Protein AF-A0A7S0I3K4-F1 (afdb_monomer)

Structure (mmCIF, N/CA/C/O backbone):
data_AF-A0A7S0I3K4-F1
#
_entry.id   AF-A0A7S0I3K4-F1
#
loop_
_atom_site.group_PDB
_atom_site.id
_atom_site.type_symbol
_atom_site.label_atom_id
_atom_site.label_alt_id
_atom_site.label_comp_id
_atom_site.label_asym_id
_atom_site.label_entity_id
_atom_site.label_seq_id
_atom_site.pdbx_PDB_ins_code
_atom_site.Cartn_x
_atom_site.Cartn_y
_atom_site.Cartn_z
_atom_site.occupancy
_atom_site.B_iso_or_equiv
_atom_site.auth_seq_id
_atom_site.auth_comp_id
_atom_site.auth_asym_id
_atom_site.auth_atom_id
_atom_site.pdbx_PDB_model_num
ATOM 1 N N . GLN A 1 1 ? -33.073 -6.877 26.150 1.00 54.47 1 GLN A N 1
ATOM 2 C CA . GLN A 1 1 ? -32.135 -5.844 25.679 1.00 54.47 1 GLN A CA 1
ATOM 3 C C . GLN A 1 1 ? -30.994 -6.563 24.990 1.00 54.47 1 GLN A C 1
ATOM 5 O O . GLN A 1 1 ? -30.453 -7.505 25.565 1.00 54.47 1 GLN A O 1
ATOM 10 N N . GLY A 1 2 ? -30.746 -6.250 23.722 1.00 73.00 2 GLY A N 1
ATOM 11 C CA . GLY A 1 2 ? -29.701 -6.906 22.933 1.00 73.00 2 GLY A CA 1
ATOM 12 C C . GLY A 1 2 ? -28.302 -6.439 23.344 1.00 73.00 2 GLY A C 1
ATOM 13 O O . GLY A 1 2 ? -28.142 -5.325 23.834 1.00 73.00 2 GLY A O 1
ATOM 14 N N . LEU A 1 3 ? -27.277 -7.268 23.112 1.00 79.62 3 LEU A N 1
ATOM 15 C CA . LEU A 1 3 ? -25.868 -6.903 23.345 1.00 79.62 3 LEU A CA 1
ATOM 16 C C . LEU A 1 3 ? -25.460 -5.623 22.584 1.00 79.62 3 LEU A C 1
ATOM 18 O O . LEU A 1 3 ? -24.619 -4.870 23.064 1.00 79.62 3 LEU A O 1
ATOM 22 N N . ASP A 1 4 ? -26.085 -5.380 21.431 1.00 80.69 4 ASP A N 1
ATOM 23 C CA . ASP A 1 4 ? -25.898 -4.182 20.605 1.00 80.69 4 ASP A CA 1
ATOM 24 C C . ASP A 1 4 ? 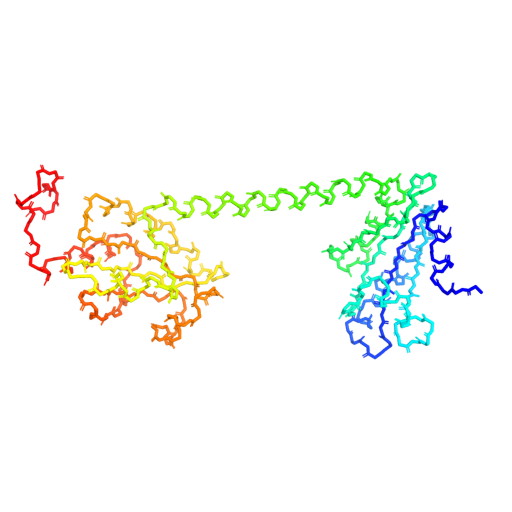-26.413 -2.911 21.287 1.00 80.69 4 ASP A C 1
ATOM 26 O O . ASP A 1 4 ? -25.670 -1.957 21.475 1.00 80.69 4 ASP A O 1
ATOM 30 N N . GLU A 1 5 ? -27.664 -2.938 21.759 1.00 80.56 5 GLU A N 1
ATOM 31 C CA . GLU A 1 5 ? -28.288 -1.814 22.466 1.00 80.56 5 GLU A CA 1
ATOM 32 C C . GLU A 1 5 ? -27.465 -1.444 23.702 1.00 80.56 5 GLU A C 1
ATOM 34 O O . GLU A 1 5 ? -27.215 -0.275 23.968 1.00 80.56 5 GLU A O 1
ATOM 39 N N . MET A 1 6 ? -26.970 -2.444 24.438 1.00 83.25 6 MET A N 1
ATOM 40 C CA . MET A 1 6 ? -26.103 -2.201 25.592 1.00 83.25 6 MET A CA 1
ATOM 41 C C . MET A 1 6 ? -24.793 -1.505 25.207 1.00 83.25 6 MET A C 1
ATOM 43 O O . MET A 1 6 ? -24.303 -0.663 25.961 1.00 83.25 6 MET A O 1
ATOM 47 N N . LEU A 1 7 ? -24.212 -1.870 24.062 1.00 87.12 7 LEU A N 1
ATOM 48 C CA . LEU A 1 7 ? -22.990 -1.264 23.551 1.00 87.12 7 LEU A CA 1
ATOM 49 C C . LEU A 1 7 ? -23.225 0.201 23.165 1.00 87.12 7 LEU A C 1
ATOM 51 O O . LEU A 1 7 ? -22.465 1.075 23.586 1.00 87.12 7 LEU A O 1
ATOM 55 N N . GLU A 1 8 ? -24.288 0.461 22.407 1.00 85.38 8 GLU A N 1
ATOM 56 C CA . GLU A 1 8 ? -24.646 1.793 21.925 1.00 85.38 8 GLU A CA 1
ATOM 57 C C . GLU A 1 8 ? -25.049 2.729 23.066 1.00 85.38 8 GLU A C 1
ATOM 59 O O . GLU A 1 8 ? -24.524 3.838 23.166 1.00 85.38 8 GLU A O 1
ATOM 64 N N . GLU A 1 9 ? -25.908 2.277 23.983 1.00 86.56 9 GLU A N 1
ATOM 65 C CA . GLU A 1 9 ? -26.309 3.064 25.153 1.00 86.56 9 GLU A CA 1
ATOM 66 C C . GLU A 1 9 ? -25.110 3.398 26.043 1.00 86.56 9 GLU A C 1
ATOM 68 O O . GLU A 1 9 ? -24.979 4.517 26.543 1.00 86.56 9 GLU A O 1
ATOM 73 N N . ARG A 1 10 ? -24.166 2.461 26.200 1.00 89.31 10 ARG A N 1
ATOM 74 C CA . ARG A 1 10 ? -22.930 2.742 26.934 1.00 89.31 10 ARG A CA 1
ATOM 75 C C . ARG A 1 10 ? -22.070 3.772 26.205 1.00 89.31 10 ARG A C 1
ATOM 77 O O . ARG A 1 10 ? -21.551 4.677 26.859 1.00 89.31 10 ARG A O 1
ATOM 84 N N . ALA A 1 11 ? -21.951 3.652 24.882 1.00 91.56 11 ALA A N 1
ATOM 85 C CA . ALA A 1 11 ? -21.170 4.554 24.040 1.00 91.56 11 ALA A CA 1
ATOM 86 C C . ALA A 1 11 ? -21.704 5.995 24.037 1.00 91.56 11 ALA A C 1
ATOM 88 O O . ALA A 1 11 ? -20.911 6.925 23.882 1.00 91.56 11 ALA A O 1
ATOM 89 N N . LYS A 1 12 ? -23.009 6.198 24.276 1.00 87.56 12 LYS A N 1
ATOM 90 C CA . LYS A 1 12 ? -23.611 7.530 24.477 1.00 87.56 12 LYS A CA 1
ATOM 91 C C . LYS A 1 12 ? -23.110 8.228 25.745 1.00 87.56 12 LYS A C 1
ATOM 93 O O . LYS A 1 12 ? -23.006 9.449 25.782 1.00 87.56 12 LYS A O 1
ATOM 98 N N . VAL A 1 13 ? -22.769 7.471 26.786 1.00 86.69 13 VAL A N 1
ATOM 99 C CA . VAL A 1 13 ? -22.335 8.033 28.077 1.00 86.69 13 VAL A CA 1
ATOM 100 C C . VAL A 1 13 ? -20.816 8.151 28.162 1.00 86.69 13 VAL A C 1
ATOM 102 O O . VAL A 1 13 ? -20.292 9.135 28.679 1.00 86.69 13 VAL A O 1
ATOM 105 N N . MET A 1 14 ? -20.090 7.146 27.674 1.00 90.38 14 MET A N 1
ATOM 106 C CA . MET A 1 14 ? -18.632 7.102 27.743 1.00 90.38 14 MET A CA 1
ATOM 107 C C . MET A 1 14 ? -18.049 6.291 26.581 1.00 90.38 14 MET A C 1
ATOM 109 O O . MET A 1 14 ? -18.701 5.358 26.117 1.00 90.38 14 MET A O 1
ATOM 113 N N . PRO A 1 15 ? -16.812 6.569 26.135 1.00 95.56 15 PRO A N 1
ATOM 114 C CA . PRO A 1 15 ? -16.166 5.763 25.107 1.00 95.56 15 PRO A CA 1
ATOM 115 C C . PRO A 1 15 ? -16.084 4.279 25.502 1.00 95.56 15 PRO A C 1
ATOM 117 O O . PRO A 1 15 ? -15.808 3.940 26.656 1.00 95.56 15 PRO A O 1
ATOM 120 N N . VAL A 1 16 ? -16.299 3.389 24.535 1.00 97.12 16 VAL A N 1
ATOM 121 C CA . VAL A 1 16 ? -16.260 1.933 24.692 1.00 97.12 16 VAL A CA 1
ATOM 122 C C . VAL A 1 16 ? -15.265 1.352 23.696 1.00 97.12 16 VAL A C 1
ATOM 124 O O . VAL A 1 16 ? -15.476 1.415 22.488 1.00 97.12 16 VAL A O 1
ATOM 127 N N . PHE A 1 17 ? -14.174 0.769 24.185 1.00 97.81 17 PHE A N 1
ATOM 128 C CA . PHE A 1 17 ? -13.177 0.101 23.358 1.00 97.81 17 PHE A CA 1
ATOM 129 C C . PHE A 1 17 ? -13.395 -1.413 23.387 1.00 97.81 17 PHE A C 1
ATOM 131 O O . PHE A 1 17 ? -13.360 -2.051 24.443 1.00 97.81 17 PHE A O 1
ATOM 138 N N . VAL A 1 18 ? -13.652 -1.984 22.212 1.00 97.94 18 VAL A N 1
ATOM 139 C CA . VAL A 1 18 ? -14.180 -3.341 22.055 1.00 97.94 18 VAL A CA 1
ATOM 140 C C . VAL A 1 18 ? -13.213 -4.201 21.264 1.00 97.94 18 VAL A C 1
ATOM 142 O O . VAL A 1 18 ? -12.791 -3.825 20.170 1.00 97.94 18 VAL A O 1
ATOM 145 N N . MET A 1 19 ? -12.938 -5.398 21.778 1.00 97.75 19 MET A N 1
ATOM 146 C CA . MET A 1 19 ? -12.318 -6.475 21.013 1.00 97.75 19 MET A CA 1
ATOM 147 C C . MET A 1 19 ? -13.380 -7.451 20.504 1.00 97.75 19 MET A C 1
ATOM 149 O O . MET A 1 19 ? -13.940 -8.233 21.273 1.00 97.75 19 MET A O 1
ATOM 153 N N . PHE A 1 20 ? -13.606 -7.458 19.195 1.00 97.94 20 PHE A N 1
ATOM 154 C CA . PHE A 1 20 ? -14.408 -8.466 18.510 1.00 97.94 20 PHE A CA 1
ATOM 155 C C . PHE A 1 20 ? -13.543 -9.686 18.199 1.00 97.94 20 PHE A C 1
ATOM 157 O O . PHE A 1 20 ? -12.529 -9.576 17.499 1.00 97.94 20 PHE A O 1
ATOM 164 N N . TYR A 1 21 ? -13.918 -10.845 18.735 1.00 97.44 21 TYR A N 1
ATOM 165 C CA . TYR A 1 21 ? -13.100 -12.054 18.674 1.00 97.44 21 TYR A CA 1
ATOM 166 C C . TYR A 1 21 ? -13.929 -13.317 18.435 1.00 97.44 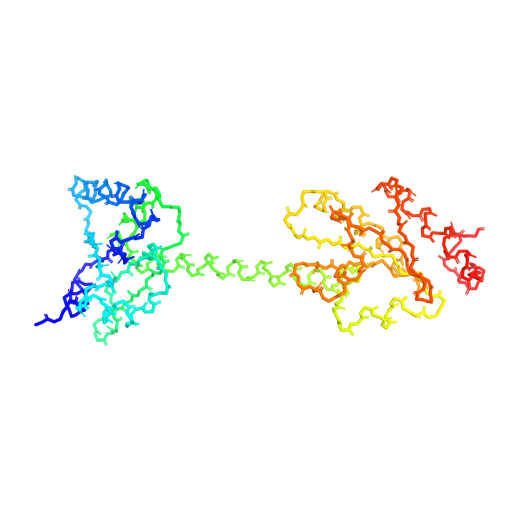21 TYR A C 1
ATOM 168 O O . TYR A 1 21 ? -15.153 -13.311 18.536 1.00 97.44 21 TYR A O 1
ATOM 176 N N . ALA A 1 22 ? -13.222 -14.411 18.152 1.00 96.12 22 ALA A N 1
ATOM 177 C CA . ALA A 1 22 ? -13.756 -15.767 18.177 1.00 96.12 22 ALA A CA 1
ATOM 178 C C . ALA A 1 22 ? -12.899 -16.635 19.124 1.00 96.12 22 ALA A C 1
ATOM 180 O O . ALA A 1 22 ? -11.670 -16.499 19.105 1.00 96.12 22 ALA A O 1
ATOM 181 N N . PRO A 1 23 ? -13.474 -17.552 19.925 1.00 95.25 23 PRO A N 1
ATOM 182 C CA . PRO A 1 23 ? -12.714 -18.365 20.883 1.00 95.25 23 PRO A CA 1
ATOM 183 C C . PRO A 1 23 ? -11.640 -19.251 20.233 1.00 95.25 23 PRO A C 1
ATOM 185 O O . PRO A 1 23 ? -10.571 -19.487 20.801 1.00 95.25 23 PRO A O 1
ATOM 188 N N . TRP A 1 24 ? -11.891 -19.715 19.008 1.00 90.62 24 TRP A N 1
ATOM 189 C CA . TRP A 1 24 ? -10.982 -20.571 18.242 1.00 90.62 24 TRP A CA 1
ATOM 190 C C . TRP A 1 24 ? -9.863 -19.800 17.516 1.00 90.62 24 TRP A C 1
ATOM 192 O O . TRP A 1 24 ? -8.924 -20.407 17.006 1.00 90.62 24 TRP A O 1
ATOM 202 N N . CYS A 1 25 ? -9.902 -18.467 17.490 1.00 92.88 25 CYS A N 1
ATOM 203 C CA . CYS A 1 25 ? -8.956 -17.642 16.738 1.00 92.88 25 CYS A CA 1
ATOM 204 C C . CYS A 1 25 ? -7.584 -17.535 17.435 1.00 92.88 25 CYS A C 1
ATOM 206 O O . CYS A 1 25 ? -7.431 -16.901 18.482 1.00 92.88 25 CYS A O 1
ATOM 208 N N . ASN A 1 26 ? -6.537 -18.086 16.812 1.00 90.44 26 ASN A N 1
ATOM 209 C CA . ASN A 1 26 ? -5.172 -18.052 17.357 1.00 90.44 26 ASN A CA 1
ATOM 210 C C . ASN A 1 26 ? -4.608 -16.627 17.501 1.00 90.44 26 ASN A C 1
ATOM 212 O O . ASN A 1 26 ? -3.892 -16.341 18.458 1.00 90.44 26 ASN A O 1
ATOM 216 N N . HIS A 1 27 ? -4.949 -15.710 16.591 1.00 89.88 27 HIS A N 1
ATOM 217 C CA . HIS A 1 27 ? -4.523 -14.305 16.676 1.00 89.88 27 HIS A CA 1
ATOM 218 C C . HIS A 1 27 ? -5.149 -13.598 17.887 1.00 89.88 27 HIS A C 1
ATOM 220 O O . HIS A 1 27 ? -4.514 -12.754 18.512 1.00 89.88 27 HIS A O 1
ATOM 226 N N . CYS A 1 28 ? -6.368 -13.996 18.245 1.00 93.75 28 CYS A N 1
ATOM 227 C CA . CYS A 1 28 ? -7.117 -13.490 19.382 1.00 93.75 28 CYS A CA 1
ATOM 228 C C . CYS A 1 28 ? -6.514 -14.006 20.693 1.00 93.75 28 CYS A C 1
ATOM 230 O O . CYS A 1 28 ? -6.265 -13.223 21.604 1.00 93.75 28 CYS A O 1
ATOM 232 N N . LYS A 1 29 ? -6.177 -15.304 20.754 1.00 93.69 29 LYS A N 1
ATOM 233 C CA . LYS A 1 29 ? -5.485 -15.909 21.905 1.00 93.69 29 LYS A CA 1
ATOM 234 C C . LYS A 1 29 ? -4.152 -15.219 22.202 1.00 93.69 29 LYS A C 1
ATOM 236 O O . LYS A 1 29 ? -3.886 -14.901 23.354 1.00 93.69 29 LYS A O 1
ATOM 241 N N . ARG A 1 30 ? -3.352 -14.912 21.170 1.00 92.19 30 ARG A N 1
ATOM 242 C CA . ARG A 1 30 ? -2.081 -14.179 21.336 1.00 92.19 30 ARG A CA 1
ATOM 243 C C . ARG A 1 30 ? -2.262 -12.749 21.848 1.00 92.19 30 ARG A C 1
ATOM 245 O O . ARG A 1 30 ? -1.373 -12.228 22.505 1.00 92.19 30 ARG A O 1
ATOM 252 N N . MET A 1 31 ? -3.394 -12.115 21.548 1.00 93.12 31 MET A N 1
ATOM 253 C CA . MET A 1 31 ? -3.692 -10.752 21.992 1.00 93.12 31 MET A CA 1
ATOM 254 C C . MET A 1 31 ? -4.358 -10.700 23.379 1.00 93.12 31 MET A C 1
ATOM 256 O O . MET A 1 31 ? -4.350 -9.652 24.021 1.00 93.12 31 MET A O 1
ATOM 260 N N . ALA A 1 32 ? -4.911 -11.815 23.864 1.00 93.12 32 ALA A N 1
ATOM 261 C CA . ALA A 1 32 ? -5.696 -11.858 25.095 1.00 93.12 32 ALA A CA 1
ATOM 262 C C . ALA A 1 32 ? -4.950 -11.283 26.312 1.00 93.12 32 ALA A C 1
ATOM 264 O O . ALA A 1 32 ? -5.553 -10.551 27.094 1.00 93.12 32 ALA A O 1
ATOM 265 N N . GLN A 1 33 ? -3.643 -11.549 26.431 1.00 95.38 33 GLN A N 1
ATOM 266 C CA . GLN A 1 33 ? -2.818 -10.991 27.504 1.00 95.38 33 GLN A CA 1
ATOM 267 C C . GLN A 1 33 ? -2.749 -9.458 27.431 1.00 95.38 33 GLN A C 1
ATOM 269 O O . GLN A 1 33 ? -3.096 -8.788 28.399 1.00 95.38 33 GLN A O 1
ATOM 274 N N . ALA A 1 34 ? -2.390 -8.897 26.271 1.00 96.12 34 ALA A N 1
ATOM 275 C CA . ALA A 1 34 ? -2.308 -7.447 26.085 1.00 96.12 34 ALA A CA 1
ATOM 276 C C . ALA A 1 34 ? -3.658 -6.746 26.335 1.00 96.12 34 ALA A C 1
ATOM 278 O O . ALA A 1 34 ? -3.693 -5.642 26.872 1.00 96.12 34 ALA A O 1
ATOM 279 N N . TRP A 1 35 ? -4.776 -7.392 25.980 1.00 97.62 35 TRP A N 1
ATOM 280 C CA . TRP A 1 35 ? -6.120 -6.868 26.247 1.00 97.62 35 TRP A CA 1
ATOM 281 C C . TRP A 1 35 ? -6.491 -6.910 27.737 1.00 97.62 35 TRP A C 1
ATOM 283 O O . TRP A 1 35 ? -7.128 -5.987 28.242 1.00 97.62 35 TRP A O 1
ATOM 293 N N . SER A 1 36 ? -6.080 -7.959 28.457 1.00 95.94 36 SER A N 1
ATOM 294 C CA . SER A 1 36 ? -6.264 -8.046 29.911 1.00 95.94 36 SER A CA 1
ATOM 295 C C . SER A 1 36 ? -5.467 -6.960 30.632 1.00 95.94 36 SER A C 1
ATOM 297 O O . SER A 1 36 ? -6.016 -6.233 31.458 1.00 95.94 36 SER A O 1
ATOM 299 N N . GLU A 1 37 ? -4.193 -6.798 30.266 1.00 97.12 37 GLU A N 1
ATOM 300 C CA . GLU A 1 37 ? -3.316 -5.765 30.823 1.00 97.12 37 GLU A CA 1
ATOM 301 C C . GLU A 1 37 ? -3.860 -4.354 30.571 1.00 97.12 37 GLU A C 1
ATOM 303 O O . GLU A 1 37 ? -3.830 -3.517 31.472 1.00 97.12 37 GLU A O 1
ATOM 308 N N . LEU A 1 38 ? -4.412 -4.092 29.380 1.00 97.75 38 LEU A N 1
ATOM 309 C CA . LEU A 1 38 ? -5.100 -2.837 29.075 1.00 97.75 38 LEU A CA 1
ATOM 310 C C . LEU A 1 38 ? -6.227 -2.553 30.076 1.00 97.75 38 LEU A C 1
ATOM 312 O O . LEU A 1 38 ? -6.297 -1.452 30.624 1.00 97.75 38 LEU A O 1
ATOM 316 N N . GLY A 1 39 ? -7.100 -3.537 30.316 1.00 96.12 39 GLY A N 1
ATOM 317 C CA . GLY A 1 39 ? -8.215 -3.399 31.253 1.00 96.12 39 GLY A CA 1
ATOM 318 C C . GLY A 1 39 ? -7.747 -3.079 32.674 1.00 96.12 39 GLY A C 1
ATOM 319 O O . GLY A 1 39 ? -8.321 -2.213 33.338 1.00 96.12 39 GLY A O 1
ATOM 320 N N . ASP A 1 40 ? -6.666 -3.718 33.123 1.00 97.12 40 ASP A N 1
ATOM 321 C CA . ASP A 1 40 ? -6.079 -3.451 34.436 1.00 97.12 40 ASP A CA 1
ATOM 322 C C . ASP A 1 40 ? -5.436 -2.067 34.522 1.00 97.12 40 ASP A C 1
ATOM 324 O O . ASP A 1 40 ? -5.599 -1.381 35.533 1.00 97.12 40 ASP A O 1
ATOM 328 N N . ARG A 1 41 ? -4.740 -1.628 33.467 1.00 97.38 41 ARG A N 1
ATOM 329 C CA . ARG A 1 41 ? -4.140 -0.290 33.401 1.00 97.38 41 ARG A CA 1
ATOM 330 C C . ARG A 1 41 ? -5.206 0.798 33.440 1.00 97.38 41 ARG A C 1
ATOM 332 O O . ARG A 1 41 ? -5.120 1.661 34.302 1.00 97.38 41 ARG A O 1
ATOM 339 N N . VAL A 1 42 ? -6.236 0.701 32.594 1.00 96.69 42 VAL A N 1
ATOM 340 C CA . VAL A 1 42 ? -7.375 1.640 32.558 1.00 96.69 42 VAL A CA 1
ATOM 341 C C . VAL A 1 42 ? -8.055 1.745 33.922 1.00 96.69 42 VAL A C 1
ATOM 343 O O . VAL A 1 42 ? -8.331 2.848 34.392 1.00 96.69 42 VAL A O 1
ATOM 346 N N . ARG A 1 43 ? -8.273 0.610 34.604 1.00 95.06 43 ARG A N 1
ATOM 347 C CA . ARG A 1 43 ? -8.857 0.598 35.953 1.00 95.06 43 ARG A CA 1
ATOM 348 C C . ARG A 1 43 ? -7.955 1.296 36.973 1.00 95.06 43 ARG A C 1
ATOM 350 O O . ARG A 1 43 ? -8.453 2.062 37.794 1.00 95.06 43 ARG A O 1
ATOM 357 N N . LYS A 1 44 ? -6.643 1.035 36.933 1.00 96.06 44 LYS A N 1
ATOM 358 C CA . LYS A 1 44 ? -5.659 1.626 37.858 1.00 96.06 44 LYS A CA 1
ATOM 359 C C . LYS A 1 44 ? -5.508 3.135 37.662 1.00 96.06 44 LYS A C 1
ATOM 361 O O . LYS A 1 44 ? -5.462 3.856 38.653 1.00 96.06 44 LYS A O 1
ATOM 366 N N . SER A 1 45 ? -5.457 3.608 36.417 1.00 94.88 45 SER A N 1
ATOM 367 C CA . SER A 1 45 ? -5.333 5.036 36.096 1.00 94.88 45 SER A CA 1
ATOM 368 C C . SER A 1 45 ? -6.666 5.789 36.099 1.00 94.88 45 SER A C 1
ATOM 370 O O . SER A 1 45 ? -6.659 7.010 35.988 1.00 94.88 45 SER A O 1
ATOM 372 N N . ARG A 1 46 ? -7.797 5.090 36.292 1.00 94.25 46 ARG A N 1
ATOM 373 C CA . ARG A 1 46 ? -9.157 5.659 36.351 1.00 94.25 46 ARG A CA 1
ATOM 374 C C . ARG A 1 46 ? -9.559 6.404 35.071 1.00 94.25 46 ARG A C 1
ATOM 376 O O . ARG A 1 46 ? -10.275 7.400 35.135 1.00 94.25 46 ARG A O 1
ATOM 383 N N . GLU A 1 47 ? -9.114 5.915 33.915 1.00 93.19 47 GLU A N 1
ATOM 384 C CA . GLU A 1 47 ? -9.508 6.497 32.627 1.00 93.19 47 GLU A CA 1
ATOM 385 C C . GLU A 1 47 ? -11.013 6.316 32.401 1.00 93.19 47 GLU A C 1
ATOM 387 O O . GLU A 1 47 ? -11.575 5.244 32.648 1.00 93.19 47 GLU A O 1
ATOM 392 N N . MET A 1 48 ? -11.666 7.354 31.881 1.00 93.88 48 MET A N 1
ATOM 393 C CA . MET A 1 48 ? -13.105 7.369 31.601 1.00 93.88 48 MET A CA 1
ATOM 394 C C . MET A 1 48 ? -13.434 6.639 30.290 1.00 93.88 48 MET A C 1
ATOM 396 O O . MET A 1 48 ? -13.964 7.220 29.348 1.00 93.88 48 MET A O 1
ATOM 400 N N . ILE A 1 49 ? -13.116 5.346 30.225 1.00 95.75 49 ILE A N 1
ATOM 401 C CA . ILE A 1 49 ? -13.340 4.480 29.061 1.00 95.75 49 ILE A CA 1
ATOM 402 C C . ILE A 1 49 ? -13.716 3.059 29.491 1.00 95.75 49 ILE A C 1
ATOM 404 O O . ILE A 1 49 ? -13.184 2.515 30.458 1.00 95.75 49 ILE A O 1
ATOM 408 N N . HIS A 1 50 ? -14.657 2.441 28.778 1.00 95.94 50 HIS A N 1
ATOM 409 C CA . HIS A 1 50 ? -15.075 1.066 29.026 1.00 95.94 50 HIS A CA 1
ATOM 410 C C . HIS A 1 50 ? -14.322 0.103 28.104 1.00 95.94 50 HIS A C 1
ATOM 412 O O . HIS A 1 50 ? -14.411 0.221 26.888 1.00 95.94 50 HIS A O 1
ATOM 418 N N . ILE A 1 51 ? -13.597 -0.864 28.670 1.00 96.94 51 ILE A N 1
ATOM 419 C CA . ILE A 1 51 ? -12.880 -1.896 27.908 1.00 96.94 51 ILE A CA 1
ATOM 420 C C . ILE A 1 51 ? -13.687 -3.193 27.946 1.00 96.94 51 ILE A C 1
ATOM 422 O O . ILE A 1 51 ? -13.978 -3.702 29.028 1.00 96.94 51 ILE A O 1
ATOM 426 N N . THR A 1 52 ? -14.037 -3.747 26.784 1.00 96.44 52 THR A N 1
ATOM 427 C CA . THR A 1 52 ? -14.861 -4.966 26.701 1.00 96.44 52 THR A CA 1
ATOM 428 C C . THR A 1 52 ? -14.496 -5.861 25.513 1.00 96.44 52 THR A C 1
ATOM 430 O O . THR A 1 52 ? -13.665 -5.514 24.673 1.00 96.44 52 THR A O 1
ATOM 433 N N . LYS A 1 53 ? -15.082 -7.059 25.454 1.00 96.81 53 LYS A N 1
ATOM 434 C CA . LYS A 1 53 ? -14.905 -8.027 24.366 1.00 96.81 53 LYS A CA 1
ATOM 435 C C . LYS A 1 53 ? -16.253 -8.589 23.921 1.00 96.81 53 LYS A C 1
ATOM 437 O O . LYS A 1 53 ? -17.108 -8.869 24.756 1.00 96.81 53 LYS A O 1
ATOM 442 N N . VAL A 1 54 ? -16.406 -8.814 22.621 1.00 96.94 54 VAL A N 1
ATOM 443 C CA . VAL A 1 54 ? -17.605 -9.413 22.020 1.00 96.94 54 VAL A CA 1
ATOM 444 C C . VAL A 1 54 ? -17.213 -10.698 21.304 1.00 96.94 54 VAL A C 1
ATOM 446 O O . VAL A 1 54 ? -16.376 -10.685 20.400 1.00 96.94 54 VAL A O 1
ATOM 449 N N . ASP A 1 55 ? -17.812 -11.811 21.729 1.00 97.00 55 ASP A N 1
ATOM 450 C CA . ASP A 1 55 ? -17.657 -13.109 21.075 1.00 97.00 55 ASP A CA 1
ATOM 451 C C . ASP A 1 55 ? -18.598 -13.203 19.868 1.00 97.00 55 ASP A C 1
ATOM 453 O O . ASP A 1 55 ? -19.800 -13.447 20.016 1.00 97.00 55 ASP A O 1
ATOM 457 N N . CYS A 1 56 ? -18.032 -13.051 18.673 1.00 96.75 56 CYS A N 1
ATOM 458 C CA . CYS A 1 56 ? -18.760 -13.086 17.409 1.00 96.75 56 CYS A CA 1
ATOM 459 C C . CYS A 1 56 ? -19.312 -14.468 17.034 1.00 96.75 56 CYS A C 1
ATOM 461 O O . CYS A 1 56 ? -20.016 -14.580 16.035 1.00 96.75 56 CYS A O 1
ATOM 463 N N . THR A 1 57 ? -18.997 -15.519 17.796 1.00 95.06 57 THR A N 1
ATOM 464 C CA . THR A 1 57 ? -19.508 -16.881 17.569 1.00 95.06 57 THR A CA 1
ATOM 465 C C . THR A 1 57 ? -20.760 -17.192 18.385 1.00 95.06 57 THR A C 1
ATOM 467 O O . THR A 1 57 ? -21.458 -18.162 18.102 1.00 95.06 57 THR A O 1
ATOM 470 N N . SER A 1 58 ? -21.082 -16.356 19.374 1.00 95.25 58 SER A N 1
ATOM 471 C CA . SER A 1 58 ? -22.317 -16.474 20.149 1.00 95.25 58 SER A CA 1
ATOM 472 C C . SER A 1 58 ? -23.541 -16.014 19.343 1.00 95.25 58 SER A C 1
ATOM 474 O O . SER A 1 58 ? -23.428 -15.178 18.444 1.00 95.25 58 SER A O 1
ATOM 476 N N . ALA A 1 59 ? -24.737 -16.504 19.693 1.00 90.50 59 ALA A N 1
ATOM 477 C CA . ALA A 1 59 ? -25.979 -16.127 19.009 1.00 90.50 59 ALA A CA 1
ATOM 478 C C . ALA A 1 59 ? -26.192 -14.600 18.981 1.00 90.50 59 ALA A C 1
ATOM 480 O O . ALA A 1 59 ? -26.475 -14.029 17.933 1.00 90.50 59 ALA A O 1
ATOM 481 N N . GLN A 1 60 ? -25.978 -13.923 20.112 1.00 88.62 60 GLN A N 1
ATOM 482 C CA . GLN A 1 60 ? -26.110 -12.466 20.202 1.00 88.62 60 GLN A CA 1
ATOM 483 C C . GLN A 1 60 ? -24.916 -11.731 19.581 1.00 88.62 60 GLN A C 1
ATOM 485 O O . GLN A 1 60 ? -25.102 -10.743 18.876 1.00 88.62 60 GLN A O 1
ATOM 490 N N . GLY A 1 61 ? -23.689 -12.211 19.805 1.00 93.12 61 GLY A N 1
ATOM 491 C CA . GLY A 1 61 ? -22.491 -11.545 19.301 1.00 93.12 61 GLY A CA 1
ATOM 492 C C . GLY A 1 61 ? -22.343 -11.628 17.784 1.00 93.12 61 GLY A C 1
ATOM 493 O O . GLY A 1 61 ? -21.886 -10.664 17.182 1.00 93.12 61 GLY A O 1
ATOM 494 N N . SER A 1 62 ? -22.787 -12.711 17.142 1.00 93.75 62 SER A N 1
ATOM 495 C CA . SER A 1 62 ? -22.763 -12.831 15.675 1.00 93.75 62 SER A CA 1
ATOM 496 C C . SER A 1 62 ? -23.565 -11.722 14.978 1.00 93.75 62 SER A C 1
ATOM 498 O O . SER A 1 62 ? -23.105 -11.161 13.980 1.00 93.75 62 SER A O 1
ATOM 500 N N . LEU A 1 63 ? -24.714 -11.336 15.546 1.00 92.25 63 LEU A N 1
ATOM 501 C CA . LEU A 1 63 ? -25.545 -10.235 15.054 1.00 92.25 63 LEU A CA 1
ATOM 502 C C . LEU A 1 63 ? -24.840 -8.883 15.214 1.00 92.25 63 LEU A C 1
ATOM 504 O O . LEU A 1 63 ? -24.754 -8.132 14.245 1.00 92.25 63 LEU A O 1
ATOM 508 N N . VAL A 1 64 ? -24.287 -8.605 16.400 1.00 93.00 64 VAL A N 1
ATOM 509 C CA . VAL A 1 64 ? -23.521 -7.374 16.690 1.00 93.00 64 VAL A CA 1
ATOM 510 C C . VAL A 1 64 ? -22.322 -7.250 15.745 1.00 93.00 64 VAL A C 1
ATOM 512 O O . VAL A 1 64 ? -22.108 -6.226 15.102 1.00 93.00 64 VAL A O 1
ATOM 515 N N . CYS A 1 65 ? -21.549 -8.326 15.595 1.00 95.12 65 CYS A N 1
ATOM 516 C CA . CYS A 1 65 ? -20.375 -8.337 14.729 1.00 95.12 65 CYS A CA 1
ATOM 517 C C . CYS A 1 65 ? -20.738 -8.133 13.254 1.00 95.12 65 CYS A C 1
ATOM 519 O O . CYS A 1 65 ? -19.998 -7.467 12.532 1.00 95.12 65 CYS A O 1
ATOM 521 N N . SER A 1 66 ? -21.878 -8.668 12.809 1.00 93.69 66 SER A N 1
ATOM 522 C CA . SER A 1 66 ? -22.366 -8.456 11.443 1.00 93.69 66 SER A CA 1
ATOM 523 C C . SER A 1 66 ? -22.763 -6.996 11.205 1.00 93.69 66 SER A C 1
ATOM 525 O O . SER A 1 66 ? -22.327 -6.417 10.212 1.00 93.69 66 SER A O 1
ATOM 527 N N . ARG A 1 67 ? -23.507 -6.374 12.135 1.00 92.00 67 ARG A N 1
ATOM 528 C CA . ARG A 1 67 ? -23.915 -4.955 12.048 1.00 92.00 67 ARG A CA 1
ATOM 529 C C . ARG A 1 67 ? -22.721 -4.012 11.969 1.00 92.00 67 ARG A C 1
ATOM 531 O O . ARG A 1 67 ? -22.688 -3.136 11.115 1.00 92.00 67 ARG A O 1
ATOM 538 N N . HIS A 1 68 ? -21.696 -4.254 12.781 1.00 92.44 68 HIS A N 1
ATOM 539 C CA . HIS A 1 68 ? -20.472 -3.449 12.774 1.00 92.44 68 HIS A CA 1
ATOM 540 C C . HIS A 1 68 ? -19.446 -3.881 11.713 1.00 92.44 68 HIS A C 1
ATOM 542 O O . HIS A 1 68 ? -18.291 -3.445 11.748 1.00 92.44 68 HIS A O 1
ATOM 548 N N . GLY A 1 69 ? -19.825 -4.743 10.763 1.00 94.75 69 GLY A N 1
ATOM 549 C CA . GLY A 1 69 ? -18.988 -5.101 9.617 1.00 94.75 69 GLY A CA 1
ATOM 550 C C . GLY A 1 69 ? -17.683 -5.814 9.987 1.00 94.75 69 GLY A C 1
ATOM 551 O O . GLY A 1 69 ? -16.652 -5.606 9.340 1.00 94.75 69 GLY A O 1
ATOM 552 N N . ILE A 1 70 ? -17.690 -6.641 11.034 1.00 95.62 70 ILE A N 1
ATOM 553 C CA . ILE A 1 70 ? -16.511 -7.381 11.488 1.00 95.62 70 ILE A CA 1
ATOM 554 C C . ILE A 1 70 ? -16.231 -8.556 10.542 1.00 95.62 70 ILE A C 1
ATOM 556 O O . ILE A 1 70 ? -16.902 -9.583 10.582 1.00 95.62 70 ILE A O 1
ATOM 560 N N . LYS A 1 71 ? -15.198 -8.413 9.704 1.00 91.81 71 LYS A N 1
ATOM 561 C CA . LYS A 1 71 ? -14.814 -9.404 8.675 1.00 91.81 71 LYS A CA 1
ATOM 562 C C . LYS A 1 71 ? -13.652 -10.318 9.073 1.00 91.81 71 LYS A C 1
ATOM 564 O O . LYS A 1 71 ? -13.385 -11.304 8.396 1.00 91.81 71 LYS A O 1
ATOM 569 N N . ALA A 1 72 ? -12.918 -9.971 10.128 1.00 93.00 72 ALA A N 1
ATOM 570 C CA . ALA A 1 72 ? -11.740 -10.708 10.577 1.00 93.00 72 ALA A CA 1
ATOM 571 C C . ALA A 1 72 ? -11.547 -10.566 12.089 1.00 93.00 72 ALA A C 1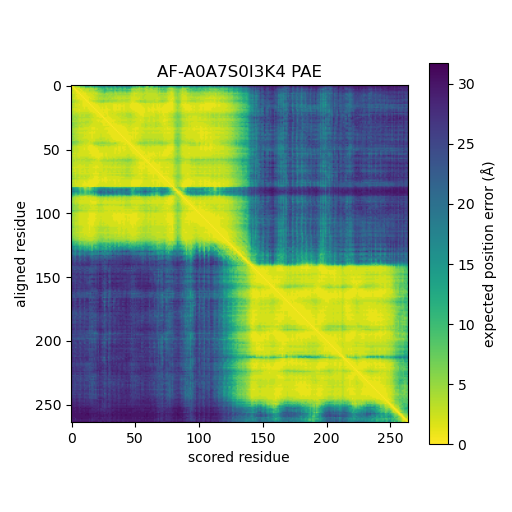
ATOM 573 O O . ALA A 1 72 ? -12.019 -9.603 12.697 1.00 93.00 72 ALA A O 1
ATOM 574 N N . TYR A 1 73 ? -10.812 -11.500 12.694 1.00 92.69 73 TYR A N 1
ATOM 575 C CA . TYR A 1 73 ? -10.569 -11.516 14.135 1.00 92.69 73 TYR A CA 1
ATOM 576 C C . TYR A 1 73 ? -9.060 -11.507 14.472 1.00 92.69 73 TYR A C 1
ATOM 578 O O . TYR A 1 73 ? -8.275 -12.166 13.784 1.00 92.69 73 TYR A O 1
ATOM 586 N N . PRO A 1 74 ? -8.632 -10.812 15.546 1.00 95.94 74 PRO A N 1
ATOM 587 C CA . PRO A 1 74 ? -9.422 -9.846 16.304 1.00 95.94 74 PRO A CA 1
ATOM 588 C C . PRO A 1 74 ? -9.578 -8.526 15.528 1.00 95.94 74 PRO A C 1
ATOM 590 O O . PRO A 1 74 ? -8.621 -8.041 14.916 1.00 95.94 74 PRO A O 1
ATOM 593 N N . THR A 1 75 ? -10.768 -7.928 15.597 1.00 97.12 75 THR A N 1
ATOM 594 C CA . THR A 1 75 ? -11.007 -6.541 15.161 1.00 97.12 75 THR A CA 1
ATOM 595 C C . THR A 1 75 ? -11.275 -5.684 16.385 1.00 97.12 75 THR A C 1
ATOM 597 O O . THR A 1 75 ? -12.013 -6.087 17.280 1.00 97.12 75 THR A O 1
ATOM 600 N N . LEU A 1 76 ? -10.649 -4.514 16.436 1.00 97.88 76 LEU A N 1
ATOM 601 C CA . LEU A 1 76 ? -10.728 -3.602 17.566 1.00 97.88 76 LEU A CA 1
ATOM 602 C C . LEU A 1 76 ? -11.426 -2.326 17.104 1.00 97.88 76 LEU A C 1
ATOM 604 O O . LEU A 1 76 ? -10.980 -1.715 16.128 1.00 97.88 76 LEU A O 1
ATOM 608 N N . LYS A 1 77 ? -12.495 -1.927 17.793 1.00 97.50 77 LYS A N 1
ATOM 609 C CA . LYS A 1 77 ? -13.188 -0.668 17.506 1.00 97.50 77 LYS A CA 1
ATOM 610 C C . LYS A 1 77 ? -13.448 0.135 18.766 1.00 97.50 77 LYS A C 1
ATOM 612 O O . LYS A 1 77 ? -13.735 -0.437 19.816 1.00 97.50 77 LYS A O 1
ATOM 617 N N . LEU A 1 78 ? -13.359 1.452 18.635 1.00 97.25 78 LEU A N 1
ATOM 618 C CA . LEU A 1 78 ? -13.830 2.404 19.632 1.00 97.25 78 LEU A CA 1
ATOM 619 C C . LEU A 1 78 ? -15.222 2.888 19.238 1.00 97.25 78 LEU A C 1
ATOM 621 O O . LEU A 1 78 ? -15.391 3.361 18.121 1.00 97.25 78 LEU A O 1
ATOM 625 N N . PHE A 1 79 ? -16.163 2.830 20.167 1.00 95.69 79 PHE A N 1
ATOM 626 C CA . PHE A 1 79 ? -17.484 3.435 20.063 1.00 95.69 79 PHE A CA 1
ATOM 627 C C . PHE A 1 79 ? -17.546 4.623 21.006 1.00 95.69 79 PHE A C 1
ATOM 629 O O . PHE A 1 79 ? -17.058 4.533 22.132 1.00 95.69 79 PHE A O 1
ATOM 636 N N . PHE A 1 80 ? -18.101 5.747 20.574 1.00 93.81 80 PHE A N 1
ATOM 637 C CA . PHE A 1 80 ? -18.168 6.929 21.426 1.00 93.81 80 PHE A CA 1
ATOM 638 C C . PHE A 1 80 ? -19.313 7.857 21.049 1.00 93.81 80 PHE A C 1
ATOM 640 O O . PHE A 1 80 ? -19.869 7.796 19.949 1.00 93.81 80 PHE A O 1
ATOM 647 N N . ASN A 1 81 ? -19.627 8.732 22.001 1.00 84.12 81 ASN A N 1
ATOM 648 C CA . ASN A 1 81 ? -20.811 9.559 21.950 1.00 84.12 81 ASN A CA 1
ATOM 649 C C . ASN A 1 81 ? -20.839 10.465 20.715 1.00 84.12 81 ASN A C 1
ATOM 651 O O . ASN A 1 81 ? -19.871 11.164 20.381 1.00 84.12 81 ASN A O 1
ATOM 655 N N . ALA A 1 82 ? -22.007 10.504 20.098 1.00 64.88 82 ALA A N 1
ATOM 656 C CA . ALA A 1 82 ? -22.359 11.464 19.077 1.00 64.88 82 ALA A CA 1
ATOM 657 C C . ALA A 1 82 ? -23.113 12.644 19.722 1.00 64.88 82 ALA A C 1
ATOM 659 O O . ALA A 1 82 ? -23.507 12.567 20.881 1.00 64.88 82 ALA A O 1
ATOM 660 N N . PRO A 1 83 ? -23.239 13.808 19.065 1.00 62.75 83 PRO A N 1
ATOM 661 C CA . PRO A 1 83 ? -24.143 14.855 19.545 1.00 62.75 83 PRO A CA 1
ATOM 662 C C . PRO A 1 83 ? -25.548 14.293 19.821 1.00 62.75 83 PRO A C 1
ATOM 664 O O . PRO A 1 83 ? -25.936 13.293 19.223 1.00 62.75 83 PRO A O 1
ATOM 667 N N . GLU A 1 84 ? -26.303 14.923 20.717 1.00 59.66 84 GLU A N 1
ATOM 668 C CA . GLU A 1 84 ? -27.667 14.499 21.049 1.00 59.66 84 GLU A CA 1
ATOM 669 C C . GLU A 1 84 ? -28.516 14.357 19.768 1.00 59.66 84 GLU A C 1
ATOM 671 O O . GLU A 1 84 ? -28.574 15.276 18.951 1.00 59.66 84 GLU A O 1
ATOM 676 N N . GLY A 1 85 ? -29.093 13.168 19.547 1.00 59.50 85 GLY A N 1
ATOM 677 C CA . GLY A 1 85 ? -29.834 12.818 18.325 1.00 59.50 85 GLY A CA 1
ATOM 678 C C . GLY A 1 85 ? -29.015 12.211 17.173 1.00 59.50 85 GLY A C 1
ATOM 679 O O . GLY A 1 85 ? -29.601 11.878 16.147 1.00 59.50 85 GLY A O 1
ATOM 680 N N . ALA A 1 86 ? -27.696 12.033 17.313 1.00 66.69 86 ALA A N 1
ATOM 681 C CA . ALA A 1 86 ? -26.841 11.421 16.291 1.00 66.69 86 ALA A CA 1
ATOM 682 C C . ALA A 1 86 ? -26.468 9.955 16.603 1.00 66.69 86 ALA A C 1
ATOM 684 O O . ALA A 1 86 ? -26.420 9.536 17.760 1.00 66.69 86 ALA A O 1
ATOM 685 N N . GLU A 1 87 ? -26.182 9.180 15.552 1.00 78.44 87 GLU A N 1
ATOM 686 C CA . GLU A 1 87 ? -25.727 7.785 15.646 1.00 78.44 87 GLU A CA 1
ATOM 687 C C . GLU A 1 87 ? -24.349 7.674 16.309 1.00 78.44 87 GLU A C 1
ATOM 689 O O . GLU A 1 87 ? -23.462 8.495 16.054 1.00 78.44 87 GLU A O 1
ATOM 694 N N . VAL A 1 88 ? -24.152 6.632 17.127 1.00 87.00 88 VAL A N 1
ATOM 695 C CA . VAL A 1 88 ? -22.868 6.329 17.778 1.00 87.00 88 VAL A CA 1
ATOM 696 C C . VAL A 1 88 ? -21.758 6.250 16.732 1.00 87.00 88 VAL A C 1
ATOM 698 O O . VAL A 1 88 ? -21.861 5.536 15.738 1.00 87.00 88 VAL A O 1
ATOM 701 N N . ARG A 1 89 ? -20.660 6.972 16.971 1.00 91.31 89 ARG A N 1
ATOM 702 C CA . ARG A 1 89 ? -19.509 6.963 16.064 1.00 91.31 89 ARG A CA 1
ATOM 703 C C . ARG A 1 89 ? -18.602 5.782 16.365 1.00 91.31 89 ARG A C 1
ATOM 705 O O . ARG A 1 89 ? -18.378 5.451 17.530 1.00 91.31 89 ARG A O 1
ATOM 712 N N . GLU A 1 90 ? -18.022 5.209 15.314 1.00 93.88 90 GLU A N 1
ATOM 713 C CA . GLU A 1 90 ? -17.069 4.107 15.410 1.00 93.88 90 GLU A CA 1
ATOM 714 C C . GLU A 1 90 ? -15.704 4.442 14.790 1.00 93.88 90 GLU A C 1
ATOM 716 O O . GLU A 1 90 ? -15.612 4.963 13.682 1.00 93.88 90 GLU A O 1
ATOM 721 N N . ILE A 1 91 ? -14.625 4.081 15.491 1.00 94.00 91 ILE A N 1
ATOM 722 C CA . ILE A 1 91 ? -13.246 4.164 14.989 1.00 94.00 91 ILE A CA 1
ATOM 723 C C . ILE A 1 91 ? -12.669 2.761 14.879 1.00 94.00 91 ILE A C 1
ATOM 725 O O . ILE A 1 91 ? -12.620 2.026 15.865 1.00 94.00 91 ILE A O 1
ATOM 729 N N . ASN A 1 92 ? -12.144 2.409 13.706 1.00 94.94 92 ASN A N 1
ATOM 730 C CA . ASN A 1 92 ? -11.325 1.209 13.553 1.00 94.94 92 ASN A CA 1
ATOM 731 C C . ASN A 1 92 ? -9.923 1.450 14.118 1.00 94.94 92 ASN A C 1
ATOM 733 O O . ASN A 1 92 ? -9.177 2.288 13.612 1.00 94.94 92 ASN A O 1
ATOM 737 N N . TYR A 1 93 ? -9.518 0.666 15.113 1.00 94.56 93 TYR A N 1
ATOM 738 C CA . TYR A 1 93 ? -8.156 0.735 15.626 1.00 94.56 93 TYR A CA 1
ATOM 739 C C . TYR A 1 93 ? -7.196 -0.018 14.701 1.00 94.56 93 TYR A C 1
ATOM 741 O O . TYR A 1 93 ? -7.332 -1.227 14.484 1.00 94.56 93 TYR A O 1
ATOM 749 N N . LYS A 1 94 ? -6.193 0.695 14.176 1.00 89.69 94 LYS A N 1
ATOM 750 C CA . LYS A 1 94 ? -5.185 0.146 13.251 1.00 89.69 94 LYS A CA 1
ATOM 751 C C . LYS A 1 94 ? -3.733 0.302 13.717 1.00 89.69 94 LYS A C 1
ATOM 753 O O . LYS A 1 94 ? -2.819 0.043 12.940 1.00 89.69 94 LYS A O 1
ATOM 758 N N . ARG A 1 95 ? -3.511 0.696 14.975 1.00 90.75 95 ARG A N 1
ATOM 759 C CA . ARG A 1 95 ? -2.167 0.827 15.566 1.00 90.75 95 ARG A CA 1
ATOM 760 C C . ARG A 1 95 ? -1.645 -0.532 16.078 1.00 90.75 95 ARG A C 1
ATOM 762 O O . ARG A 1 95 ? -2.300 -1.568 15.931 1.00 90.75 95 ARG A O 1
ATOM 769 N N . ALA A 1 96 ? -0.436 -0.546 16.642 1.00 90.88 96 ALA A N 1
ATOM 770 C CA . ALA A 1 96 ? 0.207 -1.758 17.157 1.00 90.88 96 ALA A CA 1
ATOM 771 C C . ALA A 1 96 ? -0.610 -2.417 18.284 1.00 90.88 96 ALA A C 1
ATOM 773 O O . ALA A 1 96 ? -1.087 -1.750 19.184 1.00 90.88 96 ALA A O 1
ATOM 774 N N . ARG A 1 97 ? -0.735 -3.747 18.298 1.00 91.88 97 ARG A N 1
ATOM 775 C CA . ARG A 1 97 ? -1.564 -4.472 19.288 1.00 91.88 97 ARG A CA 1
ATOM 776 C C . ARG A 1 97 ? -0.815 -4.805 20.587 1.00 91.88 97 ARG A C 1
ATOM 778 O O . ARG A 1 97 ? -0.937 -5.914 21.101 1.00 91.88 97 ARG A O 1
ATOM 785 N N . THR A 1 98 ? -0.008 -3.874 21.088 1.00 90.81 98 THR A N 1
ATOM 786 C CA . THR A 1 98 ? 0.727 -4.015 22.356 1.00 90.81 98 THR A CA 1
ATOM 787 C C . THR A 1 98 ? -0.044 -3.356 23.498 1.00 90.81 98 THR A C 1
ATOM 789 O O . THR A 1 98 ? -0.799 -2.415 23.266 1.00 90.81 98 THR A O 1
ATOM 792 N N . SER A 1 99 ? 0.163 -3.815 24.738 1.00 89.19 99 SER A N 1
ATOM 793 C CA . SER A 1 99 ? -0.442 -3.211 25.942 1.00 89.19 99 SER A CA 1
ATOM 794 C C . SER A 1 99 ? -0.224 -1.693 25.996 1.00 89.19 99 SER A C 1
ATOM 796 O O . SER A 1 99 ? -1.150 -0.940 26.283 1.00 89.19 99 SER A O 1
ATOM 798 N N . GLU A 1 100 ? 0.971 -1.233 25.611 1.00 92.00 100 GLU A N 1
ATOM 799 C CA . GLU A 1 100 ? 1.315 0.189 25.571 1.00 92.00 100 GLU A CA 1
ATOM 800 C C . GLU A 1 100 ? 0.528 0.978 24.526 1.00 92.00 100 GLU A C 1
ATOM 802 O O . GLU A 1 100 ? -0.134 1.960 24.854 1.00 92.00 100 GLU A O 1
ATOM 807 N N . ALA A 1 101 ? 0.534 0.525 23.273 1.00 94.31 101 ALA A N 1
ATOM 808 C CA . ALA A 1 101 ? -0.158 1.224 22.195 1.00 94.31 101 ALA A CA 1
ATOM 809 C C . ALA A 1 101 ? -1.687 1.196 22.361 1.00 94.31 101 ALA A C 1
ATOM 811 O O . ALA A 1 101 ? -2.380 2.113 21.916 1.00 94.31 101 ALA A O 1
ATOM 812 N N . LEU A 1 102 ? -2.224 0.148 22.990 1.00 97.56 102 LEU A N 1
ATOM 813 C CA . LEU A 1 102 ? -3.635 0.071 23.354 1.00 97.56 102 LEU A CA 1
ATOM 814 C C . LEU A 1 102 ? -3.973 1.057 24.474 1.00 97.56 102 LEU A C 1
ATOM 816 O O . LEU A 1 102 ? -4.990 1.742 24.387 1.00 97.56 102 LEU A O 1
ATOM 820 N N . PHE A 1 103 ? -3.125 1.145 25.503 1.00 97.31 103 PHE A N 1
ATOM 821 C CA . PHE A 1 103 ? -3.347 2.048 26.626 1.00 97.31 103 PHE A CA 1
ATOM 822 C C . PHE A 1 103 ? -3.281 3.507 26.188 1.00 97.31 103 PHE A C 1
ATOM 824 O O . PHE A 1 103 ? -4.215 4.252 26.459 1.00 97.31 103 PHE A O 1
ATOM 831 N N . HIS A 1 104 ? -2.262 3.892 25.418 1.00 97.00 104 HIS A N 1
ATOM 832 C CA . HIS A 1 104 ? -2.148 5.251 24.887 1.00 97.00 104 HIS A CA 1
ATOM 833 C C . HIS A 1 104 ? -3.384 5.663 24.075 1.00 97.00 104 HIS A C 1
ATOM 835 O O . HIS A 1 104 ? -3.902 6.765 24.236 1.00 97.00 104 HIS A O 1
ATOM 841 N N . PHE A 1 105 ? -3.903 4.762 23.237 1.00 97.38 105 PHE A N 1
ATOM 842 C CA . PHE A 1 105 ? -5.139 5.010 22.497 1.00 97.38 105 PHE A CA 1
ATOM 843 C C . PHE A 1 105 ? -6.357 5.135 23.419 1.00 97.38 105 PHE A C 1
ATOM 845 O O . PHE A 1 105 ? -7.192 6.010 23.208 1.00 97.38 105 PHE A O 1
ATOM 852 N N . ALA A 1 106 ? -6.457 4.293 24.452 1.00 97.31 106 ALA A N 1
ATOM 853 C CA . ALA A 1 106 ? -7.525 4.385 25.441 1.00 97.31 106 ALA A CA 1
ATOM 854 C C . ALA A 1 106 ? -7.489 5.721 26.203 1.00 97.31 106 ALA A C 1
ATOM 856 O O . ALA A 1 106 ? -8.550 6.291 26.444 1.00 97.31 106 ALA A O 1
ATOM 857 N N . GLN A 1 107 ? -6.302 6.255 26.509 1.00 96.88 107 GLN A N 1
ATOM 858 C CA . GLN A 1 107 ? -6.143 7.582 27.117 1.00 96.88 107 GLN A CA 1
ATOM 859 C C . GLN A 1 107 ? -6.580 8.704 26.170 1.00 96.88 107 GLN A C 1
ATOM 861 O O . GLN A 1 107 ? -7.333 9.590 26.565 1.00 96.88 107 GLN A O 1
ATOM 866 N N . GLU A 1 108 ? -6.163 8.661 24.899 1.00 96.38 108 GLU A N 1
ATOM 867 C CA . GLU A 1 108 ? -6.608 9.644 23.901 1.00 96.38 108 GLU A CA 1
ATOM 868 C C . GLU A 1 108 ? -8.133 9.622 23.726 1.00 96.38 108 GLU A C 1
ATOM 870 O O . GLU A 1 108 ? -8.773 10.674 23.663 1.00 96.38 108 GLU A O 1
ATOM 875 N N . ALA A 1 109 ? -8.713 8.420 23.688 1.00 95.94 109 ALA A N 1
ATOM 876 C CA . ALA A 1 109 ? -10.147 8.211 23.569 1.00 95.94 109 ALA A CA 1
ATOM 877 C C . ALA A 1 109 ? -10.911 8.688 24.811 1.00 95.94 109 ALA A C 1
ATOM 879 O O . ALA A 1 109 ? -11.957 9.313 24.661 1.00 95.94 109 ALA A O 1
ATOM 880 N N . ALA A 1 110 ? -10.397 8.425 26.015 1.00 95.12 110 ALA A N 1
ATOM 881 C CA . ALA A 1 110 ? -10.985 8.893 27.268 1.00 95.12 110 ALA A CA 1
ATOM 882 C C . ALA A 1 110 ? -10.928 10.424 27.391 1.00 95.12 110 ALA A C 1
ATOM 884 O O . ALA A 1 110 ? -11.883 11.037 27.862 1.00 95.12 110 ALA A O 1
ATOM 885 N N . ALA A 1 111 ? -9.833 11.044 26.940 1.00 94.88 111 ALA A N 1
ATOM 886 C CA . ALA A 1 111 ? -9.643 12.488 27.015 1.00 94.88 111 ALA A CA 1
ATOM 887 C C . ALA A 1 111 ? -10.535 13.253 26.026 1.00 94.88 111 ALA A C 1
ATOM 889 O O . ALA A 1 111 ? -11.206 14.211 26.409 1.00 94.88 111 ALA A O 1
ATOM 890 N N . ASN A 1 112 ? -10.523 12.872 24.743 1.00 93.44 112 ASN A N 1
ATOM 891 C CA . ASN A 1 112 ? -11.382 13.482 23.728 1.00 93.44 112 ASN A CA 1
ATOM 892 C C . ASN A 1 112 ? -11.494 12.582 22.480 1.00 93.44 112 ASN A C 1
ATOM 894 O O . ASN A 1 112 ? -10.659 12.669 21.571 1.00 93.44 112 ASN A O 1
ATOM 898 N N . PRO A 1 113 ? -12.553 11.764 22.370 1.00 92.94 113 PRO A N 1
ATOM 899 C CA . PRO A 1 113 ? -12.684 10.814 21.271 1.00 92.94 113 PRO A CA 1
ATOM 900 C C . PRO A 1 113 ? -13.000 11.496 19.926 1.00 92.94 113 PRO A C 1
ATOM 902 O O . PRO A 1 113 ? -12.652 10.966 18.873 1.00 92.94 113 PRO A O 1
ATOM 905 N N . ARG A 1 114 ? -13.592 12.704 19.933 1.00 91.12 114 ARG A N 1
ATOM 906 C CA . ARG A 1 114 ? -13.828 13.491 18.707 1.00 91.12 114 ARG A CA 1
ATOM 907 C C . ARG A 1 114 ? -12.513 14.000 18.122 1.00 91.12 114 ARG A C 1
ATOM 909 O O . ARG A 1 114 ? -12.250 13.780 16.945 1.00 91.12 114 ARG A O 1
ATOM 916 N N . LYS A 1 115 ? -11.650 14.573 18.965 1.00 93.12 115 LYS A N 1
ATOM 917 C CA . LYS A 1 115 ? -10.305 15.008 18.564 1.00 93.12 115 LYS A CA 1
ATOM 918 C C . LYS A 1 115 ? -9.443 13.830 18.101 1.00 93.12 115 LYS A C 1
ATOM 920 O O . LYS A 1 115 ? -8.648 13.971 17.178 1.00 93.12 115 LYS A O 1
ATOM 925 N N . LEU A 1 116 ? -9.596 12.660 18.725 1.00 93.75 116 LEU A N 1
ATOM 926 C CA . LEU A 1 116 ? -8.937 11.435 18.272 1.00 93.75 116 LEU A CA 1
ATOM 927 C C . LEU A 1 116 ? -9.393 11.029 16.860 1.00 93.75 116 LEU A C 1
ATOM 929 O O . LEU A 1 116 ? -8.547 10.721 16.024 1.00 93.75 116 LEU A O 1
ATOM 933 N N . GLN A 1 117 ? -10.698 11.071 16.571 1.00 92.62 117 GLN A N 1
ATOM 934 C CA . GLN A 1 117 ? -11.218 10.805 15.225 1.00 92.62 117 GLN A CA 1
ATOM 935 C C . GLN A 1 117 ? -10.664 11.788 14.186 1.00 92.62 117 GLN A C 1
ATOM 937 O O . GLN A 1 117 ? -10.261 11.363 13.108 1.00 92.62 117 GLN A O 1
ATOM 942 N N . GLU A 1 118 ? -10.621 13.083 14.505 1.00 91.81 118 GLU A N 1
ATOM 943 C CA . GLU A 1 118 ? -10.070 14.117 13.619 1.00 91.81 118 GLU A CA 1
ATOM 944 C C . GLU A 1 118 ? -8.595 13.859 13.293 1.00 91.81 118 GLU A C 1
ATOM 946 O O . GLU A 1 118 ? -8.217 13.906 12.126 1.00 91.81 118 GLU A O 1
ATOM 951 N N . LYS A 1 119 ? -7.778 13.501 14.296 1.00 92.31 119 LYS A N 1
ATOM 952 C CA . LYS A 1 119 ? -6.372 13.118 14.080 1.00 92.31 119 LYS A CA 1
ATOM 953 C C . LYS A 1 119 ? -6.241 11.921 13.140 1.00 92.31 119 LYS A C 1
ATOM 955 O O . LYS A 1 119 ? -5.432 11.950 12.224 1.00 92.31 119 LYS A O 1
ATOM 960 N N . ILE A 1 120 ? -7.044 10.879 13.359 1.00 90.19 120 ILE A N 1
ATOM 961 C CA . ILE A 1 120 ? -7.010 9.666 12.531 1.00 90.19 120 ILE A CA 1
ATOM 962 C C . ILE A 1 120 ? -7.427 9.975 11.088 1.00 90.19 120 ILE A C 1
ATOM 964 O O . ILE A 1 120 ? -6.839 9.431 10.156 1.00 90.19 120 ILE A O 1
ATOM 968 N N . ASN A 1 121 ? -8.412 10.854 10.897 1.00 88.94 121 ASN A N 1
ATOM 969 C CA . ASN A 1 121 ? -8.826 11.292 9.566 1.00 88.94 121 ASN A CA 1
ATOM 970 C C . ASN A 1 121 ? -7.721 12.103 8.881 1.00 88.94 121 ASN A C 1
ATOM 972 O O . ASN A 1 121 ? -7.399 11.817 7.735 1.00 88.94 121 ASN A O 1
ATOM 976 N N . ALA A 1 122 ? -7.079 13.032 9.595 1.00 87.81 122 ALA A N 1
ATOM 977 C CA . ALA A 1 122 ? -5.962 13.808 9.059 1.00 87.81 122 ALA A CA 1
ATOM 978 C C . ALA A 1 122 ? -4.774 12.915 8.650 1.00 87.81 122 ALA A C 1
ATOM 980 O O . ALA A 1 122 ? -4.238 13.072 7.559 1.00 87.81 122 ALA A O 1
ATOM 981 N N . GLU A 1 123 ? -4.407 11.922 9.469 1.00 84.31 123 GLU A N 1
ATOM 982 C CA . GLU A 1 123 ? -3.367 10.935 9.127 1.00 84.31 123 GLU A CA 1
ATOM 983 C C . GLU A 1 123 ? -3.738 10.112 7.875 1.00 84.31 123 GLU A C 1
ATOM 985 O O . GLU A 1 123 ? -2.877 9.776 7.051 1.00 84.31 123 GLU A O 1
ATOM 990 N N . ALA A 1 124 ? -5.023 9.777 7.713 1.00 80.25 124 ALA A N 1
ATOM 991 C CA . ALA A 1 124 ? -5.524 9.074 6.536 1.00 80.25 124 ALA A CA 1
ATOM 992 C C . ALA A 1 124 ? -5.489 9.959 5.278 1.00 80.25 124 ALA A C 1
ATOM 994 O O . ALA A 1 124 ? -5.084 9.474 4.220 1.00 80.25 124 ALA A O 1
ATOM 995 N N . ASP A 1 125 ? -5.840 11.239 5.404 1.00 76.12 125 ASP A N 1
ATOM 996 C CA . ASP A 1 125 ? -5.820 12.217 4.314 1.00 76.12 125 ASP A CA 1
ATOM 997 C C . ASP A 1 125 ? -4.389 12.543 3.873 1.00 76.12 125 ASP A C 1
ATOM 999 O O . ASP A 1 125 ? -4.103 12.510 2.678 1.00 76.12 125 ASP A O 1
ATOM 1003 N N . GLU A 1 126 ? -3.457 12.760 4.806 1.00 74.12 126 GLU A N 1
ATOM 1004 C CA . GLU A 1 126 ? -2.030 12.935 4.493 1.00 74.12 126 GLU A CA 1
ATOM 1005 C C . GLU A 1 126 ? -1.460 11.708 3.779 1.00 74.12 126 GLU A C 1
ATOM 1007 O O . GLU A 1 126 ? -0.702 11.824 2.811 1.00 74.12 126 GLU A O 1
ATOM 1012 N N . THR A 1 127 ? -1.850 10.511 4.229 1.00 74.00 127 THR A N 1
ATOM 1013 C CA . THR A 1 127 ? -1.494 9.277 3.534 1.00 74.00 127 THR A CA 1
ATOM 1014 C C . THR A 1 127 ? -2.083 9.305 2.126 1.00 74.00 127 THR A C 1
ATOM 1016 O O . THR A 1 127 ? -1.330 9.185 1.173 1.00 74.00 127 THR A O 1
ATOM 1019 N N . ALA A 1 128 ? -3.379 9.547 1.936 1.00 69.44 128 ALA A N 1
ATOM 1020 C CA . ALA A 1 128 ? -3.977 9.603 0.600 1.00 69.44 128 ALA A CA 1
ATOM 1021 C C . ALA A 1 128 ? -3.278 10.626 -0.320 1.00 69.44 128 ALA A C 1
ATOM 1023 O O . ALA A 1 128 ? -2.886 10.284 -1.437 1.00 69.44 128 ALA A O 1
ATOM 1024 N N . GLN A 1 129 ? -3.022 11.840 0.172 1.00 64.75 129 GLN A N 1
ATOM 1025 C CA . GLN A 1 129 ? -2.322 12.902 -0.556 1.00 64.75 129 GLN A CA 1
ATOM 1026 C C . GLN A 1 129 ? -0.902 12.498 -0.954 1.00 64.75 129 GLN A C 1
ATOM 1028 O O . GLN A 1 129 ? -0.492 12.722 -2.091 1.00 64.75 129 GLN A O 1
ATOM 1033 N N . ARG A 1 130 ? -0.154 11.839 -0.063 1.00 67.19 130 ARG A N 1
ATOM 1034 C CA . ARG A 1 130 ? 1.197 11.353 -0.367 1.00 67.19 130 ARG A CA 1
ATOM 1035 C C . ARG A 1 130 ? 1.203 10.303 -1.478 1.00 67.19 130 ARG A C 1
ATOM 1037 O O . ARG A 1 130 ? 2.149 10.254 -2.261 1.00 67.19 130 ARG A O 1
ATOM 1044 N N . TRP A 1 131 ? 0.170 9.467 -1.557 1.00 60.94 131 TRP A N 1
ATOM 1045 C CA . TRP A 1 131 ? 0.045 8.463 -2.617 1.00 60.94 131 TRP A CA 1
ATOM 1046 C C . TRP A 1 131 ? -0.340 9.106 -3.950 1.00 60.94 131 TRP A C 1
ATOM 1048 O O . TRP A 1 131 ? 0.254 8.752 -4.965 1.00 60.94 131 TRP A O 1
ATOM 1058 N N . VAL A 1 132 ? -1.253 10.084 -3.942 1.00 63.34 132 VAL A N 1
ATOM 1059 C CA . VAL A 1 132 ? -1.594 10.867 -5.142 1.00 63.34 132 VAL A CA 1
ATOM 1060 C C . VAL A 1 132 ? -0.369 11.624 -5.656 1.00 63.34 132 VAL A C 1
ATOM 1062 O O . VAL A 1 132 ? -0.041 11.516 -6.832 1.00 63.34 132 VAL A O 1
ATOM 1065 N N . HIS A 1 133 ? 0.368 12.303 -4.774 1.00 54.72 133 HIS A N 1
ATOM 1066 C CA . HIS A 1 133 ? 1.583 13.022 -5.149 1.00 54.72 133 HIS A CA 1
ATOM 1067 C C . HIS A 1 133 ? 2.661 12.084 -5.716 1.00 54.72 133 HIS A C 1
ATOM 1069 O O . HIS A 1 133 ? 3.251 12.386 -6.748 1.00 54.72 133 HIS A O 1
ATOM 1075 N N . HIS A 1 134 ? 2.887 10.913 -5.105 1.00 58.94 134 HIS A N 1
ATOM 1076 C CA . HIS A 1 134 ? 3.830 9.930 -5.652 1.00 58.94 134 HIS A CA 1
ATOM 1077 C C . HIS A 1 134 ? 3.396 9.425 -7.035 1.00 58.94 134 HIS A C 1
ATOM 1079 O O . HIS A 1 134 ? 4.239 9.238 -7.905 1.00 58.94 134 HIS A O 1
ATOM 1085 N N . GLN A 1 135 ? 2.095 9.222 -7.254 1.00 56.03 135 GLN A N 1
ATOM 1086 C CA . GLN A 1 135 ? 1.572 8.759 -8.537 1.00 56.03 135 GLN A CA 1
ATOM 1087 C C . GLN A 1 135 ? 1.670 9.838 -9.629 1.00 56.03 135 GLN A C 1
ATOM 1089 O O . GLN A 1 135 ? 2.004 9.519 -10.767 1.00 56.03 135 GLN A O 1
ATOM 1094 N N . GLU A 1 136 ? 1.450 11.112 -9.294 1.00 54.72 136 GLU A N 1
ATOM 1095 C CA . GLU A 1 136 ? 1.591 12.213 -10.254 1.00 54.72 136 GLU A CA 1
ATOM 1096 C C . GLU A 1 136 ? 3.062 12.462 -10.627 1.00 54.72 136 GLU A C 1
ATOM 1098 O O . GLU A 1 136 ? 3.383 12.583 -11.811 1.00 54.72 136 GLU A O 1
ATOM 1103 N N . VAL A 1 137 ? 3.970 12.440 -9.644 1.00 56.59 137 VAL A N 1
ATOM 1104 C CA . VAL A 1 137 ? 5.421 12.559 -9.875 1.00 56.59 137 VAL A CA 1
ATOM 1105 C C . VAL A 1 137 ? 5.955 11.383 -10.701 1.00 56.59 137 VAL A C 1
ATOM 1107 O O . VAL A 1 137 ? 6.785 11.587 -11.581 1.00 56.59 137 VAL A O 1
ATOM 1110 N N . GLU A 1 138 ? 5.451 10.161 -10.495 1.00 56.38 138 GLU A N 1
ATOM 1111 C CA . GLU A 1 138 ? 5.831 9.011 -11.328 1.00 56.38 138 GLU A CA 1
ATOM 1112 C C . GLU A 1 138 ? 5.310 9.101 -12.770 1.00 56.38 138 GLU A C 1
ATOM 1114 O O . GLU A 1 138 ? 5.961 8.561 -13.659 1.00 56.38 138 GLU A O 1
ATOM 1119 N N . SER A 1 139 ? 4.194 9.797 -13.016 1.00 55.62 139 SER A N 1
ATOM 1120 C CA . SER A 1 139 ? 3.598 9.939 -14.357 1.00 55.62 139 SER A CA 1
ATOM 1121 C C . SER A 1 139 ? 4.235 11.025 -15.235 1.00 55.62 139 SER A C 1
ATOM 1123 O O . SER A 1 139 ? 4.101 10.972 -16.454 1.00 55.62 139 SER A O 1
ATOM 1125 N N . LYS A 1 140 ? 4.932 11.997 -14.629 1.00 59.91 140 LYS A N 1
ATOM 1126 C CA . LYS A 1 140 ? 5.664 13.080 -15.321 1.00 59.91 140 LYS A CA 1
ATOM 1127 C C . LYS A 1 140 ? 7.185 12.885 -15.304 1.00 59.91 140 LYS A C 1
ATOM 1129 O O . LYS A 1 140 ? 7.921 13.765 -15.740 1.00 59.91 140 LYS A O 1
ATOM 1134 N N . GLY A 1 141 ? 7.659 11.775 -14.741 1.00 69.44 141 GLY A N 1
ATOM 1135 C CA . GLY A 1 141 ? 9.081 11.472 -14.649 1.00 69.44 141 GLY A CA 1
ATOM 1136 C C . GLY A 1 141 ? 9.683 11.060 -15.998 1.00 69.44 141 GLY A C 1
ATOM 1137 O O . GLY A 1 141 ? 8.961 10.632 -16.895 1.00 69.44 141 GLY A O 1
ATOM 1138 N N . PRO A 1 142 ? 11.017 11.101 -16.122 1.00 83.62 142 PRO A N 1
ATOM 1139 C CA . PRO A 1 142 ? 11.744 10.757 -17.348 1.00 83.62 142 PRO A CA 1
ATOM 1140 C C . PRO A 1 142 ? 11.765 9.243 -17.645 1.00 83.62 142 PRO A C 1
ATOM 1142 O O . PRO A 1 142 ? 12.414 8.789 -18.580 1.00 83.62 142 PRO A O 1
ATOM 1145 N N . VAL A 1 143 ? 11.075 8.441 -16.827 1.00 94.00 143 VAL A N 1
ATOM 1146 C CA . VAL A 1 143 ? 10.954 6.989 -16.975 1.00 94.00 143 VAL A CA 1
ATOM 1147 C C . VAL A 1 143 ? 9.490 6.638 -17.200 1.00 94.00 143 VAL A C 1
ATOM 1149 O O . VAL A 1 143 ? 8.653 6.849 -16.319 1.00 94.00 143 VAL A O 1
ATOM 1152 N N . LYS A 1 144 ? 9.189 6.029 -18.345 1.00 94.50 144 LYS A N 1
ATOM 1153 C CA . LYS A 1 144 ? 7.829 5.660 -18.752 1.00 94.50 144 LYS A CA 1
ATOM 1154 C C . LYS A 1 144 ? 7.307 4.472 -17.939 1.00 94.50 144 LYS A C 1
ATOM 1156 O O . LYS A 1 144 ? 7.969 3.441 -17.824 1.00 94.50 144 LYS A O 1
ATOM 1161 N N . GLU A 1 145 ? 6.108 4.580 -17.372 1.00 94.06 145 GLU A N 1
ATOM 1162 C CA . GLU A 1 145 ? 5.461 3.440 -16.713 1.00 94.06 145 GLU A CA 1
ATOM 1163 C C . GLU A 1 145 ? 4.713 2.589 -17.745 1.00 94.06 145 GLU A C 1
ATOM 1165 O O . GLU A 1 145 ? 3.846 3.077 -18.474 1.00 94.06 145 GLU A O 1
ATOM 1170 N N . LEU A 1 146 ? 5.055 1.303 -17.799 1.00 95.19 146 LEU A N 1
ATOM 1171 C CA . LEU A 1 146 ? 4.387 0.330 -18.653 1.00 95.19 146 LEU A CA 1
ATOM 1172 C C . LEU A 1 146 ? 3.490 -0.587 -17.817 1.00 95.19 146 LEU A C 1
ATOM 1174 O O . LEU A 1 146 ? 3.736 -0.871 -16.640 1.00 95.19 146 LEU A O 1
ATOM 1178 N N . SER A 1 147 ? 2.423 -1.044 -18.453 1.00 94.19 147 SER A N 1
ATOM 1179 C CA . SER A 1 147 ? 1.317 -1.788 -17.869 1.00 94.19 147 SER A CA 1
ATOM 1180 C C . SER A 1 147 ? 0.948 -2.985 -18.731 1.00 94.19 147 SER A C 1
ATOM 1182 O O . SER A 1 147 ? 1.362 -3.076 -19.882 1.00 94.19 147 SER A O 1
ATOM 1184 N N . ASP A 1 148 ? 0.100 -3.861 -18.198 1.00 91.81 148 ASP A N 1
ATOM 1185 C CA . ASP A 1 148 ? -0.444 -5.004 -18.936 1.00 91.81 148 ASP A CA 1
ATOM 1186 C C . ASP A 1 148 ? -1.205 -4.592 -20.224 1.00 91.81 148 ASP A C 1
ATOM 1188 O O . ASP A 1 148 ? -1.483 -5.451 -21.051 1.00 91.81 148 ASP A O 1
ATOM 1192 N N . PHE A 1 149 ? -1.537 -3.304 -20.411 1.00 91.75 149 PHE A N 1
ATOM 1193 C CA . PHE A 1 149 ? -2.300 -2.804 -21.564 1.00 91.75 149 PHE A CA 1
ATOM 1194 C C . PHE A 1 149 ? -1.454 -2.177 -22.677 1.00 91.75 1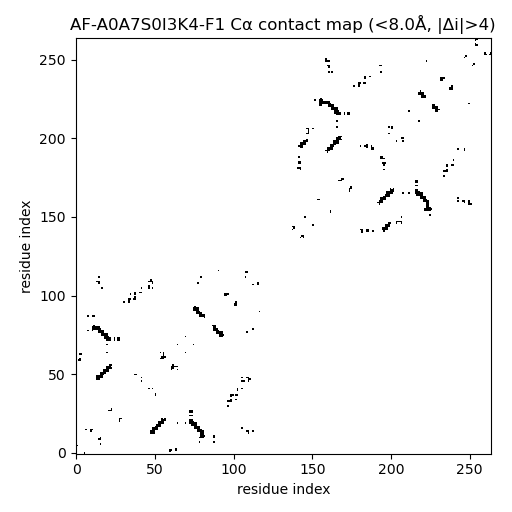49 PHE A C 1
ATOM 1196 O O . PHE A 1 149 ? -1.854 -2.240 -23.831 1.00 91.75 149 PHE A O 1
ATOM 1203 N N . ASN A 1 150 ? -0.331 -1.537 -22.341 1.00 92.25 150 ASN A N 1
ATOM 1204 C CA . ASN A 1 150 ? 0.471 -0.751 -23.293 1.00 92.25 150 ASN A CA 1
ATOM 1205 C C . ASN A 1 150 ? 1.880 -1.315 -23.517 1.00 92.25 150 ASN A C 1
ATOM 1207 O O . ASN A 1 150 ? 2.643 -0.758 -24.301 1.00 92.25 150 ASN A O 1
ATOM 1211 N N . PHE A 1 151 ? 2.255 -2.379 -22.801 1.00 96.44 151 PHE A N 1
ATOM 1212 C CA . PHE A 1 151 ? 3.611 -2.908 -22.855 1.00 96.44 151 PHE A CA 1
ATOM 1213 C C . PHE A 1 151 ? 3.979 -3.425 -24.245 1.00 96.44 151 PHE A C 1
ATOM 1215 O O . PHE A 1 151 ? 5.009 -3.016 -24.766 1.00 96.44 151 PHE A O 1
ATOM 1222 N N . ASP A 1 152 ? 3.153 -4.295 -24.834 1.00 94.06 152 ASP A N 1
ATOM 1223 C CA . ASP A 1 152 ? 3.481 -4.958 -26.101 1.00 94.06 152 ASP A CA 1
ATOM 1224 C C . ASP A 1 152 ? 3.595 -3.955 -27.249 1.00 94.06 152 ASP A C 1
ATOM 1226 O O . ASP A 1 152 ? 4.543 -4.026 -28.022 1.00 94.06 152 ASP A O 1
ATOM 1230 N N . GLU A 1 153 ? 2.677 -2.987 -27.317 1.00 94.25 153 GLU A N 1
ATOM 1231 C CA . GLU A 1 153 ? 2.712 -1.893 -28.293 1.00 94.25 153 GLU A CA 1
ATOM 1232 C C . GLU A 1 153 ? 4.032 -1.120 -28.207 1.00 94.25 153 GLU A C 1
ATOM 1234 O O . GLU A 1 153 ? 4.746 -1.004 -29.195 1.00 94.25 153 GLU A O 1
ATOM 1239 N N . ILE A 1 154 ? 4.407 -0.666 -27.009 1.00 93.56 154 ILE A N 1
ATOM 1240 C CA . ILE A 1 154 ? 5.614 0.146 -26.821 1.00 93.56 154 ILE A CA 1
ATOM 1241 C C . ILE A 1 154 ? 6.887 -0.688 -27.018 1.00 93.56 154 ILE A C 1
ATOM 1243 O O . ILE A 1 154 ? 7.821 -0.248 -27.672 1.00 93.56 154 ILE A O 1
ATOM 1247 N N . ALA A 1 155 ? 6.954 -1.902 -26.469 1.00 95.31 155 ALA A N 1
ATOM 1248 C CA . ALA A 1 155 ? 8.139 -2.757 -26.568 1.00 95.31 155 ALA A CA 1
ATOM 1249 C C . ALA A 1 155 ? 8.396 -3.281 -27.995 1.00 95.31 155 ALA A C 1
ATOM 1251 O O . ALA A 1 155 ? 9.495 -3.768 -28.281 1.00 95.31 155 ALA A O 1
ATOM 1252 N N . SER A 1 156 ? 7.387 -3.217 -28.869 1.00 92.56 156 SER A N 1
ATOM 1253 C CA . SER A 1 156 ? 7.476 -3.617 -30.274 1.00 92.56 156 SER A CA 1
ATOM 1254 C C . SER A 1 156 ? 7.602 -2.454 -31.255 1.00 92.56 156 SER A C 1
ATOM 1256 O O . SER A 1 156 ? 7.675 -2.710 -32.453 1.00 92.56 156 SER A O 1
ATOM 1258 N N . GLU A 1 157 ? 7.688 -1.215 -30.764 1.00 90.12 157 GLU A N 1
ATOM 1259 C CA . GLU A 1 157 ? 7.819 -0.019 -31.597 1.00 90.12 157 GLU A CA 1
ATOM 1260 C C . GLU A 1 157 ? 9.083 -0.085 -32.474 1.00 90.12 157 GLU A C 1
ATOM 1262 O O . GLU A 1 157 ? 10.191 -0.356 -31.997 1.00 90.12 157 GLU A O 1
ATOM 1267 N N . ASP A 1 158 ? 8.894 0.097 -33.784 1.00 88.75 158 ASP A N 1
ATOM 1268 C CA . ASP A 1 158 ? 9.952 -0.061 -34.779 1.00 88.75 158 ASP A CA 1
ATOM 1269 C C . ASP A 1 158 ? 10.974 1.076 -34.689 1.00 88.75 158 ASP A C 1
ATOM 1271 O O . ASP A 1 158 ? 10.631 2.253 -34.719 1.00 88.75 158 ASP A O 1
ATOM 1275 N N . GLY A 1 159 ? 12.256 0.715 -34.639 1.00 85.88 159 GLY A N 1
ATOM 1276 C CA . GLY A 1 159 ? 13.363 1.670 -34.547 1.00 85.88 159 GLY A CA 1
ATOM 1277 C C . GLY A 1 159 ? 13.654 2.145 -33.123 1.00 85.88 159 GLY A C 1
ATOM 1278 O O . GLY A 1 159 ? 14.701 2.752 -32.897 1.00 85.88 159 GLY A O 1
ATOM 1279 N N . THR A 1 160 ? 12.803 1.800 -32.153 1.00 91.31 160 THR A N 1
ATOM 1280 C CA . THR A 1 160 ? 12.922 2.246 -30.765 1.00 91.31 160 THR A CA 1
ATOM 1281 C C . THR A 1 160 ? 13.669 1.235 -29.895 1.00 91.31 160 THR A C 1
ATOM 1283 O O . THR A 1 160 ? 13.426 0.026 -29.918 1.00 91.31 160 THR A O 1
ATOM 1286 N N . VAL A 1 161 ? 14.571 1.743 -29.057 1.00 95.69 161 VAL A N 1
ATOM 1287 C CA . VAL A 1 161 ? 15.213 0.986 -27.981 1.00 95.69 161 VAL A CA 1
ATOM 1288 C C . VAL A 1 161 ? 14.425 1.188 -26.692 1.00 95.69 161 VAL A C 1
ATOM 1290 O O . VAL A 1 161 ? 14.467 2.258 -26.087 1.00 95.69 161 VAL A O 1
ATOM 1293 N N . VAL A 1 162 ? 13.749 0.142 -26.215 1.00 97.56 162 VAL A N 1
ATOM 1294 C CA . VAL A 1 162 ? 12.982 0.192 -24.962 1.00 97.56 162 VAL A CA 1
ATOM 1295 C C . VAL A 1 162 ? 13.719 -0.568 -23.869 1.00 97.56 162 VAL A C 1
ATOM 1297 O O . VAL A 1 162 ? 13.813 -1.796 -23.898 1.00 97.56 162 VAL A O 1
ATOM 1300 N N . PHE A 1 163 ? 14.239 0.143 -22.869 1.00 98.25 163 PHE A N 1
ATOM 1301 C CA . PHE A 1 163 ? 14.931 -0.463 -21.736 1.00 98.25 163 PHE A CA 1
ATOM 1302 C C . PHE A 1 163 ? 14.050 -0.443 -20.489 1.00 98.25 163 PHE A C 1
ATOM 1304 O O . PHE A 1 163 ? 13.723 0.614 -19.958 1.00 98.25 163 PHE A O 1
ATOM 1311 N N . VAL A 1 164 ? 13.654 -1.623 -20.010 1.00 98.31 164 VAL A N 1
ATOM 1312 C CA . VAL A 1 164 ? 12.622 -1.785 -18.982 1.00 98.31 164 VAL A CA 1
ATOM 1313 C C . VAL A 1 164 ? 13.198 -2.345 -17.685 1.00 98.31 164 VAL A C 1
ATOM 1315 O O . VAL A 1 164 ? 13.791 -3.429 -17.656 1.00 98.31 164 VAL A O 1
ATOM 1318 N N . GLN A 1 165 ? 12.921 -1.656 -16.576 1.00 98.06 165 GLN A N 1
ATOM 1319 C CA . GLN A 1 165 ? 13.085 -2.180 -15.225 1.00 98.06 165 GLN A CA 1
ATOM 1320 C C . GLN A 1 165 ? 11.789 -2.829 -14.730 1.00 98.06 165 GLN A C 1
ATOM 1322 O O . GLN A 1 165 ? 10.814 -2.156 -14.397 1.00 98.06 165 GLN A O 1
ATOM 1327 N N . PHE A 1 166 ? 11.808 -4.144 -14.548 1.00 98.19 166 PHE A N 1
ATOM 1328 C CA . PHE A 1 166 ? 10.753 -4.869 -13.843 1.00 98.19 166 PHE A CA 1
ATOM 1329 C C . PHE A 1 166 ? 11.045 -4.891 -12.341 1.00 98.19 166 PHE A C 1
ATOM 1331 O O . PHE A 1 166 ? 12.084 -5.410 -11.914 1.00 98.19 166 PHE A O 1
ATOM 1338 N N . TYR A 1 167 ? 10.138 -4.347 -11.526 1.00 97.00 167 TYR A N 1
ATOM 1339 C CA . TYR A 1 167 ? 10.359 -4.148 -10.091 1.00 97.00 167 TYR A CA 1
ATOM 1340 C C . TYR A 1 167 ? 9.126 -4.438 -9.227 1.00 97.00 167 TYR A C 1
ATOM 1342 O O . TYR A 1 167 ? 8.006 -4.604 -9.705 1.00 97.00 167 TYR A O 1
ATOM 1350 N N . VAL A 1 168 ? 9.347 -4.463 -7.910 1.00 94.69 168 VAL A N 1
ATOM 1351 C CA . VAL A 1 168 ? 8.300 -4.439 -6.879 1.00 94.69 168 VAL A CA 1
ATOM 1352 C C . VAL A 1 168 ? 8.675 -3.421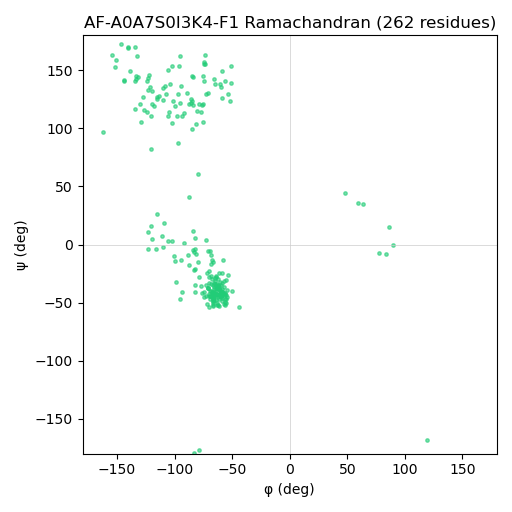 -5.792 1.00 94.69 168 VAL A C 1
ATOM 1354 O O . VAL A 1 168 ? 9.861 -3.282 -5.472 1.00 94.69 168 VAL A O 1
ATOM 1357 N N . PRO A 1 169 ? 7.705 -2.709 -5.185 1.00 89.44 169 PRO A N 1
ATOM 1358 C CA . PRO A 1 169 ? 7.984 -1.527 -4.358 1.00 89.44 169 PRO A CA 1
ATOM 1359 C C . PRO A 1 169 ? 8.670 -1.841 -3.022 1.00 89.44 169 PRO A C 1
ATOM 1361 O O . PRO A 1 169 ? 9.325 -0.983 -2.435 1.00 89.44 169 PRO A O 1
ATOM 1364 N N . TRP A 1 170 ? 8.541 -3.066 -2.518 1.00 85.19 170 TRP A N 1
ATOM 1365 C CA . TRP A 1 170 ? 9.147 -3.497 -1.255 1.00 85.19 170 TRP A CA 1
ATOM 1366 C C . TRP A 1 170 ? 10.574 -4.045 -1.417 1.00 85.19 170 TRP A C 1
ATOM 1368 O O . TRP A 1 170 ? 11.258 -4.247 -0.416 1.00 85.19 170 TRP A O 1
ATOM 1378 N N . CYS A 1 171 ? 11.058 -4.261 -2.645 1.00 91.88 171 CYS A N 1
ATOM 1379 C CA . CYS A 1 171 ? 12.376 -4.849 -2.875 1.00 91.88 171 CYS A CA 1
ATOM 1380 C C . CYS A 1 171 ? 13.502 -3.841 -2.606 1.00 91.88 171 CYS A C 1
ATOM 1382 O O . CYS A 1 171 ? 13.604 -2.803 -3.262 1.00 91.88 171 CYS A O 1
ATOM 1384 N N . VAL A 1 172 ? 14.396 -4.181 -1.673 1.00 94.31 172 VAL A N 1
ATOM 1385 C CA . VAL A 1 172 ? 15.546 -3.344 -1.285 1.00 94.31 172 VAL A CA 1
ATOM 1386 C C . VAL A 1 172 ? 16.458 -3.046 -2.479 1.00 94.31 172 VAL A C 1
ATOM 1388 O O . VAL A 1 172 ? 16.871 -1.905 -2.659 1.00 94.31 172 VAL A O 1
ATOM 1391 N N . TYR A 1 173 ? 16.730 -4.034 -3.337 1.00 95.56 173 TYR A N 1
ATOM 1392 C CA . TYR A 1 173 ? 17.564 -3.840 -4.528 1.00 95.56 173 TYR A CA 1
ATOM 1393 C C . TYR A 1 173 ? 16.896 -2.948 -5.581 1.00 95.56 173 TYR A C 1
ATOM 1395 O O . TYR A 1 173 ? 17.582 -2.173 -6.239 1.00 95.56 173 TYR A O 1
ATOM 1403 N N . CYS A 1 174 ? 15.566 -3.010 -5.714 1.00 95.69 174 CYS A N 1
ATOM 1404 C CA . CYS A 1 174 ? 14.824 -2.109 -6.600 1.00 95.69 174 CYS A CA 1
ATOM 1405 C C . CYS A 1 174 ? 14.914 -0.664 -6.103 1.00 95.69 174 CYS A C 1
ATOM 1407 O O . CYS A 1 174 ? 15.201 0.233 -6.886 1.00 95.69 174 CYS A O 1
ATOM 1409 N N . LYS A 1 175 ? 14.746 -0.452 -4.790 1.00 92.56 175 LYS A N 1
ATOM 1410 C CA . LYS A 1 175 ? 14.885 0.873 -4.168 1.00 92.56 175 LYS A CA 1
ATOM 1411 C C . LYS A 1 175 ? 16.284 1.460 -4.355 1.00 92.56 175 LYS A C 1
ATOM 1413 O O . LYS A 1 175 ? 16.395 2.652 -4.598 1.00 92.56 175 LYS A O 1
ATOM 1418 N N . LYS A 1 176 ? 17.331 0.628 -4.269 1.00 94.19 176 LYS A N 1
ATOM 1419 C CA . LYS A 1 176 ? 18.717 1.054 -4.524 1.00 94.19 176 LYS A CA 1
ATOM 1420 C C . LYS A 1 176 ? 18.959 1.453 -5.982 1.00 94.19 176 LYS A C 1
ATOM 1422 O O . LYS A 1 176 ? 19.711 2.385 -6.212 1.00 94.19 176 LYS A O 1
ATOM 1427 N N . LEU A 1 177 ? 18.336 0.761 -6.940 1.00 96.62 177 LEU A N 1
ATOM 1428 C CA . LEU A 1 177 ? 18.494 1.047 -8.370 1.00 96.62 177 LEU A CA 1
ATOM 1429 C C . LEU A 1 177 ? 17.664 2.248 -8.845 1.00 96.62 177 LEU A C 1
ATOM 1431 O O . LEU A 1 177 ? 18.046 2.900 -9.807 1.00 96.62 177 LEU A O 1
ATOM 1435 N N . LYS A 1 178 ? 16.537 2.533 -8.181 1.00 94.38 178 LYS A N 1
ATOM 1436 C CA . LYS A 1 178 ? 15.601 3.604 -8.552 1.00 94.38 178 LYS A CA 1
ATOM 1437 C C . LYS A 1 178 ? 16.282 4.935 -8.936 1.00 94.38 178 LYS A C 1
ATOM 1439 O O . LYS A 1 178 ? 16.004 5.379 -10.043 1.00 94.38 178 LYS A O 1
ATOM 1444 N N . PRO A 1 179 ? 17.164 5.545 -8.114 1.00 94.81 1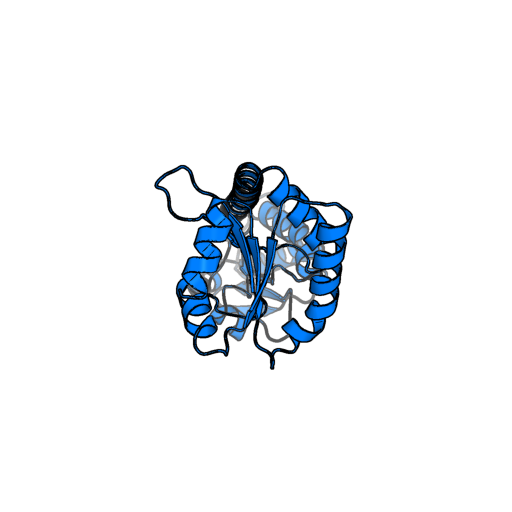79 PRO A N 1
ATOM 1445 C CA . PRO A 1 179 ? 17.765 6.834 -8.469 1.00 94.81 179 PRO A CA 1
ATOM 1446 C C . PRO A 1 179 ? 18.585 6.767 -9.764 1.00 94.81 179 PRO A C 1
ATOM 1448 O O . PRO A 1 179 ? 18.404 7.601 -10.639 1.00 94.81 179 PRO A O 1
ATOM 1451 N N . THR A 1 180 ? 19.412 5.733 -9.938 1.00 97.31 180 THR A N 1
ATOM 1452 C CA . THR A 1 180 ? 20.205 5.539 -11.163 1.00 97.31 180 THR A CA 1
ATOM 1453 C C . THR A 1 180 ? 19.325 5.293 -12.389 1.00 97.31 180 THR A C 1
ATOM 1455 O O . THR A 1 180 ? 19.670 5.704 -13.489 1.00 97.31 180 THR A O 1
ATOM 1458 N N . TRP A 1 181 ? 18.182 4.624 -12.218 1.00 97.44 181 TRP A N 1
ATOM 1459 C CA . TRP A 1 181 ? 17.235 4.391 -13.309 1.00 97.44 181 TRP A CA 1
ATOM 1460 C C . TRP A 1 181 ? 16.504 5.670 -13.733 1.00 97.44 181 TRP A C 1
ATOM 1462 O O . TRP A 1 181 ? 16.267 5.880 -14.918 1.00 97.44 181 TRP A O 1
ATOM 1472 N N . GLU A 1 182 ? 16.161 6.530 -12.772 1.00 94.38 182 GLU A N 1
ATOM 1473 C CA . GLU A 1 182 ? 15.570 7.848 -13.036 1.00 94.38 182 GLU A CA 1
ATOM 1474 C C . GLU A 1 182 ? 16.572 8.783 -13.721 1.00 94.38 182 GLU A C 1
ATOM 1476 O O . GLU A 1 182 ? 16.210 9.454 -14.683 1.00 94.38 182 GLU A O 1
ATOM 1481 N N . GLU A 1 183 ? 17.834 8.767 -13.289 1.00 93.44 183 GLU A N 1
ATOM 1482 C CA . GLU A 1 183 ? 18.929 9.508 -13.926 1.00 93.44 183 GLU A CA 1
ATOM 1483 C C . GLU A 1 183 ? 19.192 9.022 -15.357 1.00 93.44 183 GLU A C 1
ATOM 1485 O O . GLU A 1 183 ? 19.290 9.833 -16.271 1.00 93.44 183 GLU A O 1
ATOM 1490 N N . LEU A 1 184 ? 19.183 7.704 -15.587 1.00 96.50 184 LEU A N 1
ATOM 1491 C CA . LEU A 1 184 ? 19.248 7.139 -16.935 1.00 96.50 184 LEU A CA 1
ATOM 1492 C C . LEU A 1 184 ? 18.083 7.622 -17.808 1.00 96.50 184 LEU A C 1
ATOM 1494 O O . LEU A 1 184 ? 18.287 7.938 -18.971 1.00 96.50 184 LEU A O 1
ATOM 1498 N N . GLY A 1 185 ? 16.868 7.705 -17.258 1.00 95.25 185 GLY A N 1
ATOM 1499 C CA . GLY A 1 185 ? 15.732 8.289 -17.971 1.00 95.25 185 GLY A CA 1
ATOM 1500 C C . GLY A 1 185 ? 16.005 9.718 -18.442 1.00 95.25 185 GLY A C 1
ATOM 1501 O O . GLY A 1 185 ? 15.655 10.057 -19.566 1.00 95.25 185 GLY A O 1
ATOM 1502 N N . LEU A 1 186 ? 16.647 10.548 -17.608 1.00 91.81 186 LEU A N 1
ATOM 1503 C CA . LEU A 1 186 ? 16.978 11.936 -17.961 1.00 91.81 186 LEU A CA 1
ATOM 1504 C C . LEU A 1 186 ? 17.990 12.017 -19.106 1.00 91.81 186 LEU A C 1
ATOM 1506 O O . LEU A 1 186 ? 17.812 12.835 -20.001 1.00 91.81 186 LEU A O 1
ATOM 1510 N N . GLU A 1 187 ? 19.015 11.160 -19.099 1.00 92.06 187 GLU A N 1
ATOM 1511 C CA . GLU A 1 187 ? 20.060 11.121 -20.140 1.00 92.06 187 GLU A CA 1
ATOM 1512 C C . GLU A 1 187 ? 19.493 10.907 -21.553 1.00 92.06 187 GLU A C 1
ATOM 1514 O O . GLU A 1 187 ? 20.046 11.409 -22.533 1.00 92.06 187 GLU A O 1
ATOM 1519 N N . PHE A 1 188 ? 18.381 10.174 -21.652 1.00 91.19 188 PHE A N 1
ATOM 1520 C CA . PHE A 1 188 ? 17.742 9.801 -22.915 1.00 91.19 188 PHE A CA 1
ATOM 1521 C C . PHE A 1 188 ? 16.390 10.494 -23.149 1.00 91.19 188 PHE A C 1
ATOM 1523 O O . PHE A 1 188 ? 15.712 10.170 -24.117 1.00 91.19 188 PHE A O 1
ATOM 1530 N N . ALA A 1 189 ? 15.989 11.453 -22.308 1.00 87.62 189 ALA A N 1
ATOM 1531 C CA . ALA A 1 189 ? 14.663 12.078 -22.386 1.00 87.62 189 ALA A CA 1
ATOM 1532 C C . ALA A 1 189 ? 14.410 12.836 -23.705 1.00 87.62 189 ALA A C 1
ATOM 1534 O O . ALA A 1 189 ? 13.272 12.915 -24.161 1.00 87.62 189 ALA A O 1
ATOM 1535 N N . GLU A 1 190 ? 15.471 13.364 -24.321 1.00 84.06 190 GLU A N 1
ATOM 1536 C CA . GLU A 1 190 ? 15.416 14.121 -25.580 1.00 84.06 190 GLU A CA 1
ATOM 1537 C C . GLU A 1 190 ? 15.606 13.235 -26.828 1.00 84.06 190 GLU A C 1
ATOM 1539 O O . GLU A 1 190 ? 15.623 13.738 -27.951 1.00 84.06 190 GLU A O 1
ATOM 1544 N N . LEU A 1 191 ? 15.773 11.918 -26.649 1.00 85.75 191 LEU A N 1
ATOM 1545 C CA . LEU A 1 191 ? 15.966 10.956 -27.733 1.00 85.75 191 LEU A CA 1
ATOM 1546 C C . LEU A 1 191 ? 14.659 10.201 -28.005 1.00 85.75 191 LEU A C 1
ATOM 1548 O O . LEU A 1 191 ? 14.323 9.297 -27.242 1.00 85.75 191 LEU A O 1
ATOM 1552 N N . PRO A 1 192 ? 13.925 10.516 -29.090 1.00 84.44 192 PRO A N 1
ATOM 1553 C CA . PRO A 1 192 ? 12.627 9.892 -29.356 1.00 84.44 192 PRO A CA 1
ATOM 1554 C C . PRO A 1 192 ? 12.735 8.379 -29.599 1.00 84.44 192 PRO A C 1
ATOM 1556 O O . PRO A 1 192 ? 11.819 7.635 -29.258 1.00 84.44 192 PRO A O 1
ATOM 1559 N N . ASP A 1 193 ? 13.881 7.919 -30.103 1.00 89.75 193 ASP A N 1
ATOM 1560 C CA . ASP A 1 193 ? 14.154 6.510 -30.396 1.00 89.75 193 ASP A CA 1
ATOM 1561 C C . ASP A 1 193 ? 14.598 5.706 -29.155 1.00 89.75 193 ASP A C 1
ATOM 1563 O O . ASP A 1 193 ? 14.961 4.532 -29.266 1.00 89.75 193 ASP A O 1
ATOM 1567 N N . VAL A 1 194 ? 14.580 6.304 -27.955 1.00 93.75 194 VAL A N 1
ATOM 1568 C CA . VAL A 1 194 ? 14.922 5.632 -26.694 1.00 93.75 194 VAL A CA 1
ATOM 1569 C C . VAL A 1 194 ? 13.822 5.812 -25.656 1.00 93.75 194 VAL A C 1
ATOM 1571 O O . VAL A 1 194 ? 13.453 6.917 -25.279 1.00 93.75 194 VAL A O 1
ATOM 1574 N N . ILE A 1 195 ? 13.356 4.697 -25.093 1.00 95.38 195 ILE A N 1
ATOM 1575 C CA . ILE A 1 195 ? 12.399 4.693 -23.987 1.00 95.38 195 ILE A CA 1
ATOM 1576 C C . ILE A 1 195 ? 13.021 3.984 -22.790 1.00 95.38 195 ILE A C 1
ATOM 1578 O O . ILE A 1 195 ? 13.161 2.759 -22.765 1.00 95.38 195 ILE A O 1
ATOM 1582 N N . ILE A 1 196 ? 13.326 4.747 -21.742 1.00 97.75 196 ILE A N 1
ATOM 1583 C CA . ILE A 1 196 ? 13.629 4.183 -20.426 1.00 97.75 196 ILE A CA 1
ATOM 1584 C C . ILE A 1 196 ? 12.312 3.985 -19.684 1.00 97.75 196 ILE A C 1
ATOM 1586 O O . ILE A 1 196 ? 11.540 4.920 -19.481 1.00 97.75 196 ILE A O 1
ATOM 1590 N N . ALA A 1 197 ? 12.032 2.750 -19.286 1.00 97.50 197 ALA A N 1
ATOM 1591 C CA . ALA A 1 197 ? 10.736 2.350 -18.768 1.00 97.50 197 ALA A CA 1
ATOM 1592 C C . ALA A 1 197 ? 10.829 1.541 -17.474 1.00 97.50 197 ALA A C 1
ATOM 1594 O O . ALA A 1 197 ? 11.865 0.971 -17.121 1.00 97.50 197 ALA A O 1
ATOM 1595 N N . LYS A 1 198 ? 9.710 1.458 -16.756 1.00 97.31 198 LYS A N 1
ATOM 1596 C CA . LYS A 1 198 ? 9.554 0.610 -15.573 1.00 97.31 198 LYS A CA 1
ATOM 1597 C C . LYS A 1 198 ? 8.197 -0.084 -15.553 1.00 97.31 198 LYS A C 1
ATOM 1599 O O . LYS A 1 198 ? 7.195 0.463 -16.001 1.00 97.31 198 LYS A O 1
ATOM 1604 N N . VAL A 1 199 ? 8.166 -1.276 -14.964 1.00 97.38 199 VAL A N 1
ATOM 1605 C CA . VAL A 1 199 ? 6.954 -2.077 -14.765 1.00 97.38 199 VAL A CA 1
ATOM 1606 C C . VAL A 1 199 ? 6.875 -2.527 -13.313 1.00 97.38 199 VAL A C 1
ATOM 1608 O O . VAL A 1 199 ? 7.748 -3.244 -12.814 1.00 97.38 199 VAL A O 1
ATOM 1611 N N . ASN A 1 200 ? 5.792 -2.150 -12.633 1.00 96.25 200 ASN A N 1
ATOM 1612 C CA . ASN A 1 200 ? 5.511 -2.607 -11.278 1.00 96.25 200 ASN A CA 1
ATOM 1613 C C . ASN A 1 200 ? 4.801 -3.969 -11.291 1.00 96.25 200 ASN A C 1
ATOM 1615 O O . ASN A 1 200 ? 3.577 -4.048 -11.400 1.00 96.25 200 ASN A O 1
ATOM 1619 N N . CYS A 1 201 ? 5.549 -5.043 -11.064 1.00 96.25 201 CYS A N 1
ATOM 1620 C CA . CYS A 1 201 ? 5.048 -6.419 -11.090 1.00 96.25 201 CYS A CA 1
ATOM 1621 C C . CYS A 1 201 ? 4.139 -6.802 -9.911 1.00 96.25 201 CYS A C 1
ATOM 1623 O O . CYS A 1 201 ? 3.569 -7.899 -9.871 1.00 96.25 201 CYS A O 1
ATOM 1625 N N . GLN A 1 202 ? 3.969 -5.911 -8.927 1.00 93.38 202 GLN A N 1
ATOM 1626 C CA . GLN A 1 202 ? 2.902 -6.066 -7.941 1.00 93.38 202 GLN A CA 1
ATOM 1627 C C . GLN A 1 202 ? 1.533 -5.761 -8.561 1.00 93.38 202 GLN A C 1
ATOM 1629 O O . GLN A 1 202 ? 0.559 -6.412 -8.184 1.00 93.38 202 GLN A O 1
ATOM 1634 N N . LYS A 1 203 ? 1.477 -4.803 -9.497 1.00 92.88 203 LYS A N 1
ATOM 1635 C CA . LYS A 1 203 ? 0.258 -4.352 -10.182 1.00 92.88 203 LYS A CA 1
ATOM 1636 C C . LYS A 1 203 ? 0.058 -5.053 -11.533 1.00 92.88 203 LYS A C 1
ATOM 1638 O O . LYS A 1 203 ? -1.033 -5.542 -11.788 1.00 92.88 203 LYS A O 1
ATOM 1643 N N . GLN A 1 204 ? 1.114 -5.134 -12.342 1.00 95.88 204 GLN A N 1
ATOM 1644 C CA . GLN A 1 204 ? 1.092 -5.600 -13.734 1.00 95.88 204 GLN A CA 1
ATOM 1645 C C . GLN A 1 204 ? 1.504 -7.072 -13.781 1.00 95.88 204 GLN A C 1
ATOM 1647 O O . GLN A 1 204 ? 2.687 -7.420 -13.804 1.00 95.88 204 GLN A O 1
ATOM 1652 N N . LYS A 1 205 ? 0.524 -7.959 -13.612 1.00 93.19 205 LYS A N 1
ATOM 1653 C CA . LYS A 1 205 ? 0.773 -9.389 -13.384 1.00 93.19 205 LYS A CA 1
ATOM 1654 C C . LYS A 1 205 ? 1.019 -10.128 -14.691 1.00 93.19 205 LYS A C 1
ATOM 1656 O O . LYS A 1 205 ? 1.799 -11.082 -14.686 1.00 93.19 205 LYS A O 1
ATOM 1661 N N . VAL A 1 206 ? 0.346 -9.725 -15.768 1.00 94.00 206 VAL A N 1
ATOM 1662 C CA . VAL A 1 206 ? 0.376 -10.440 -17.048 1.00 94.00 206 VAL A CA 1
ATOM 1663 C C . VAL A 1 206 ? 1.744 -10.280 -17.689 1.00 94.00 206 VAL A C 1
ATOM 1665 O O . VAL A 1 206 ? 2.414 -11.282 -17.935 1.00 94.00 206 VAL A O 1
ATOM 1668 N N . VAL A 1 207 ? 2.216 -9.048 -17.855 1.00 95.62 207 VAL A N 1
ATOM 1669 C CA . VAL A 1 207 ? 3.525 -8.764 -18.448 1.00 95.62 207 VAL A CA 1
ATOM 1670 C C . VAL A 1 207 ? 4.654 -9.410 -17.633 1.00 95.62 207 VAL A C 1
ATOM 1672 O O . VAL A 1 207 ? 5.512 -10.116 -18.163 1.00 95.62 207 VAL A O 1
ATOM 1675 N N . CYS A 1 208 ? 4.624 -9.290 -16.303 1.00 96.38 208 CYS A N 1
ATOM 1676 C CA . CYS A 1 208 ? 5.714 -9.795 -15.471 1.00 96.38 208 CYS A CA 1
ATOM 1677 C C . CYS A 1 208 ? 5.779 -11.322 -15.420 1.00 96.38 208 CYS A C 1
ATOM 1679 O O . CYS A 1 208 ? 6.867 -11.873 -15.256 1.00 96.38 208 CYS A O 1
ATOM 1681 N N . LYS A 1 209 ? 4.646 -12.013 -15.595 1.00 94.81 209 LYS A N 1
ATOM 1682 C CA . LYS A 1 209 ? 4.627 -13.475 -15.706 1.00 94.81 209 LYS A CA 1
ATOM 1683 C C . LYS A 1 209 ? 5.429 -13.961 -16.918 1.00 94.81 209 LYS A C 1
ATOM 1685 O O . LYS A 1 209 ? 6.071 -15.002 -16.819 1.00 94.81 209 LYS A O 1
ATOM 1690 N N . HIS A 1 210 ? 5.408 -13.219 -18.024 1.00 93.38 210 HIS A N 1
ATOM 1691 C CA . HIS A 1 210 ? 6.121 -13.579 -19.251 1.00 93.38 210 HIS A CA 1
ATOM 1692 C C . HIS A 1 210 ? 7.597 -13.172 -19.199 1.00 93.38 210 HIS A C 1
ATOM 1694 O O . HIS A 1 210 ? 8.468 -13.951 -19.578 1.00 93.38 210 HIS A O 1
ATOM 1700 N N . HIS A 1 211 ? 7.897 -11.984 -18.667 1.00 93.25 211 HIS A N 1
ATOM 1701 C CA . HIS A 1 211 ? 9.236 -11.404 -18.796 1.00 93.25 211 HIS A CA 1
ATOM 1702 C C . HIS A 1 211 ? 10.143 -11.560 -17.563 1.00 93.25 211 HIS A C 1
ATOM 1704 O O . HIS A 1 211 ? 11.342 -11.295 -17.676 1.00 93.25 211 HIS A O 1
ATOM 1710 N N . VAL A 1 212 ? 9.645 -12.009 -16.400 1.00 92.56 212 VAL A N 1
ATOM 1711 C CA . VAL A 1 212 ? 10.429 -12.033 -15.143 1.00 92.56 212 VAL A CA 1
ATOM 1712 C C . VAL A 1 212 ? 10.570 -13.443 -14.542 1.00 92.56 212 VAL A C 1
ATOM 1714 O O . VAL A 1 212 ? 9.877 -13.791 -13.587 1.00 92.56 212 VAL A O 1
ATOM 1717 N N . PRO A 1 213 ? 11.525 -14.261 -15.023 1.00 78.62 213 PRO A N 1
ATOM 1718 C CA . PRO A 1 213 ? 11.669 -15.644 -14.559 1.00 78.62 213 PRO A CA 1
ATOM 1719 C C . PRO A 1 213 ? 12.465 -15.813 -13.251 1.00 78.62 213 PRO A C 1
ATOM 1721 O O . PRO A 1 213 ? 12.339 -16.846 -12.600 1.00 78.62 213 PRO A O 1
ATOM 1724 N N . LYS A 1 214 ? 13.325 -14.851 -12.871 1.00 84.56 214 LYS A N 1
ATOM 1725 C CA . LYS A 1 214 ? 14.373 -15.057 -11.838 1.00 84.56 214 LYS A CA 1
ATOM 1726 C C . LYS A 1 214 ? 14.331 -14.102 -10.633 1.00 84.56 214 LYS A C 1
ATOM 1728 O O . LYS A 1 214 ? 15.107 -14.287 -9.701 1.00 84.56 214 LYS A O 1
ATOM 1733 N N . GLY A 1 215 ? 13.437 -13.109 -10.616 1.00 90.06 215 GLY A N 1
ATOM 1734 C CA . GLY A 1 215 ? 13.270 -12.174 -9.490 1.00 90.06 215 GLY A CA 1
ATOM 1735 C C . GLY A 1 215 ? 13.528 -10.704 -9.837 1.00 90.06 215 GLY A C 1
ATOM 1736 O O . GLY A 1 215 ? 13.595 -10.334 -11.007 1.00 90.06 215 GLY A O 1
ATOM 1737 N N . TYR A 1 216 ? 13.637 -9.849 -8.814 1.00 96.25 216 TYR A N 1
ATOM 1738 C CA . TYR A 1 216 ? 13.622 -8.389 -8.973 1.00 96.25 216 TYR A CA 1
ATOM 1739 C C . TYR A 1 216 ? 14.879 -7.686 -8.421 1.00 96.25 216 TYR A C 1
ATOM 1741 O O . TYR A 1 216 ? 15.366 -8.069 -7.356 1.00 96.25 216 TYR A O 1
ATOM 1749 N N . PRO A 1 217 ? 15.335 -6.585 -9.051 1.00 96.50 217 PRO A N 1
ATOM 1750 C CA . PRO A 1 217 ? 14.861 -6.099 -10.343 1.00 96.50 217 PRO A CA 1
ATOM 1751 C C . PRO A 1 217 ? 15.411 -6.962 -11.486 1.00 96.50 217 PRO A C 1
ATOM 1753 O O . PRO A 1 217 ? 16.554 -7.429 -11.423 1.00 96.50 217 PRO A O 1
ATOM 1756 N N . THR A 1 218 ? 14.596 -7.139 -12.524 1.00 97.94 218 THR A N 1
ATOM 1757 C CA . THR A 1 218 ? 15.011 -7.707 -13.814 1.00 97.94 218 THR A CA 1
ATOM 1758 C C . THR A 1 218 ? 15.048 -6.574 -14.830 1.00 97.94 218 THR A C 1
ATOM 1760 O O . THR A 1 218 ? 14.096 -5.804 -14.912 1.00 97.94 218 THR A O 1
ATOM 1763 N N . LEU A 1 219 ? 16.154 -6.456 -15.562 1.00 98.31 219 LEU A N 1
ATOM 1764 C CA . LEU A 1 219 ? 16.363 -5.423 -16.574 1.00 98.31 219 LEU A CA 1
ATOM 1765 C C . LEU A 1 219 ? 16.350 -6.091 -17.944 1.00 98.31 219 LEU A C 1
ATOM 1767 O O . LEU A 1 219 ? 17.105 -7.046 -18.163 1.00 98.31 219 LEU A O 1
ATOM 1771 N N . LYS A 1 220 ? 15.482 -5.628 -18.839 1.00 98.00 220 LYS A N 1
ATOM 1772 C CA . LYS A 1 220 ? 15.385 -6.159 -20.199 1.00 98.00 220 LYS A CA 1
ATOM 1773 C C . LYS A 1 220 ? 15.306 -5.041 -21.211 1.00 98.00 220 LYS A C 1
ATOM 1775 O O . LYS A 1 220 ? 14.644 -4.040 -20.971 1.00 98.00 220 LYS A O 1
ATOM 1780 N N . LEU A 1 221 ? 15.981 -5.257 -22.325 1.00 97.69 221 LEU A N 1
ATOM 1781 C CA . LEU A 1 221 ? 15.981 -4.395 -23.486 1.00 97.69 221 LEU A CA 1
ATOM 1782 C C . LEU A 1 221 ? 15.101 -5.024 -24.566 1.00 97.69 221 LEU A C 1
ATOM 1784 O O . LEU A 1 221 ? 15.194 -6.233 -24.792 1.00 97.69 221 LEU A O 1
ATOM 1788 N N . PHE A 1 222 ? 14.299 -4.207 -25.231 1.00 97.12 222 PHE A N 1
ATOM 1789 C CA . PHE A 1 222 ? 13.465 -4.583 -26.362 1.00 97.12 222 PHE A CA 1
ATOM 1790 C C . PHE A 1 222 ? 13.831 -3.701 -27.556 1.00 97.12 222 PHE A C 1
ATOM 1792 O O . PHE A 1 222 ? 13.986 -2.491 -27.402 1.00 97.12 222 PHE A O 1
ATOM 1799 N N . ILE A 1 223 ? 14.016 -4.326 -28.718 1.00 94.25 223 ILE A N 1
ATOM 1800 C CA . ILE A 1 223 ? 14.230 -3.648 -30.002 1.00 94.25 223 ILE A CA 1
ATOM 1801 C C . ILE A 1 223 ? 13.331 -4.342 -31.017 1.00 94.25 223 ILE A C 1
ATOM 1803 O O . ILE A 1 223 ? 13.512 -5.542 -31.251 1.00 94.25 223 ILE A O 1
ATOM 1807 N N . ASN A 1 224 ? 12.363 -3.619 -31.583 1.00 88.31 224 ASN A N 1
ATOM 1808 C CA . ASN A 1 224 ? 11.376 -4.149 -32.532 1.00 88.31 224 ASN A CA 1
ATOM 1809 C C . ASN A 1 224 ? 10.751 -5.466 -32.017 1.00 88.31 224 ASN A C 1
ATOM 1811 O O . ASN A 1 224 ? 10.730 -6.492 -32.701 1.00 88.31 224 ASN A O 1
ATOM 1815 N N . GLY A 1 225 ? 10.384 -5.496 -30.730 1.00 86.56 225 GLY A N 1
ATOM 1816 C CA . GLY A 1 225 ? 9.779 -6.655 -30.063 1.00 86.56 225 GLY A CA 1
ATOM 1817 C C . GLY A 1 225 ? 10.754 -7.772 -29.673 1.00 86.56 225 GLY A C 1
ATOM 1818 O O . GLY A 1 225 ? 10.376 -8.701 -28.958 1.00 86.56 225 GLY A O 1
ATOM 1819 N N . THR A 1 226 ? 12.023 -7.695 -30.081 1.00 93.44 226 THR A N 1
ATOM 1820 C CA . THR A 1 226 ? 13.043 -8.682 -29.707 1.00 93.44 226 THR A CA 1
ATOM 1821 C C . THR A 1 226 ? 13.569 -8.395 -28.306 1.00 93.44 226 THR A C 1
ATOM 1823 O O . THR A 1 226 ? 14.225 -7.377 -28.083 1.00 93.44 226 THR A O 1
ATOM 1826 N N . GLU A 1 227 ? 13.327 -9.307 -27.360 1.00 95.25 227 GLU A N 1
ATOM 1827 C CA . GLU A 1 227 ? 13.795 -9.153 -25.979 1.00 95.25 227 GLU A CA 1
ATOM 1828 C C . GLU A 1 227 ? 15.238 -9.636 -25.760 1.00 95.25 227 GLU A C 1
ATOM 1830 O O . GLU A 1 227 ? 15.680 -10.656 -26.291 1.00 95.25 227 GLU A O 1
ATOM 1835 N N . SER A 1 228 ? 15.968 -8.946 -24.884 1.00 95.62 228 SER A N 1
ATOM 1836 C CA . SER A 1 228 ? 17.243 -9.415 -24.339 1.00 95.62 228 SER A CA 1
ATOM 1837 C C . SER A 1 228 ? 17.410 -8.997 -22.878 1.00 95.62 228 SER A C 1
ATOM 1839 O O . SER A 1 228 ? 17.008 -7.910 -22.467 1.00 95.62 228 SER A O 1
ATOM 1841 N N . GLN A 1 229 ? 17.976 -9.878 -22.050 1.00 96.75 229 GLN A N 1
ATOM 1842 C CA . GLN A 1 229 ? 18.178 -9.592 -20.630 1.00 96.75 229 GLN A CA 1
ATOM 1843 C C . GLN A 1 229 ? 19.530 -8.917 -20.388 1.00 96.75 229 GLN A C 1
ATOM 1845 O O . GLN A 1 229 ? 20.570 -9.443 -20.782 1.00 96.75 229 GLN A O 1
ATOM 1850 N N . TYR A 1 230 ? 19.520 -7.809 -19.646 1.00 97.12 230 TYR A N 1
ATOM 1851 C CA . TYR A 1 230 ? 20.738 -7.157 -19.185 1.00 97.12 230 TYR A CA 1
ATOM 1852 C C . TYR A 1 230 ? 21.233 -7.782 -17.875 1.00 97.12 230 TYR A C 1
ATOM 1854 O O . TYR A 1 230 ? 20.504 -7.861 -16.880 1.00 97.12 230 TYR A O 1
ATOM 1862 N N . LEU A 1 231 ? 22.492 -8.221 -17.878 1.00 96.00 231 LEU A N 1
ATOM 1863 C CA . LEU A 1 231 ? 23.154 -8.883 -16.746 1.00 96.00 231 LEU A CA 1
ATOM 1864 C C . LEU A 1 231 ? 24.397 -8.126 -16.247 1.00 96.00 231 LEU A C 1
ATOM 1866 O O . LEU A 1 231 ? 25.101 -8.630 -15.375 1.00 96.00 231 LEU A O 1
ATOM 1870 N N . GLY A 1 232 ? 24.679 -6.949 -16.811 1.00 96.44 232 GLY A N 1
ATOM 1871 C CA . GLY A 1 232 ? 25.853 -6.151 -16.471 1.00 96.44 232 GLY A CA 1
ATOM 1872 C C . GLY A 1 232 ? 25.721 -5.355 -15.163 1.00 96.44 232 GLY A C 1
ATOM 1873 O O . GLY A 1 232 ? 24.714 -5.470 -14.447 1.00 96.44 232 GLY A O 1
ATOM 1874 N N . PRO A 1 233 ? 26.747 -4.546 -14.842 1.00 97.94 233 PRO A N 1
ATOM 1875 C CA . PRO A 1 233 ? 26.734 -3.623 -13.709 1.00 97.94 233 PRO A CA 1
ATOM 1876 C C . PRO A 1 233 ? 25.591 -2.606 -13.797 1.00 97.94 233 PRO A C 1
ATOM 1878 O O . PRO A 1 233 ? 25.133 -2.247 -14.872 1.00 97.94 233 PRO A O 1
ATOM 1881 N N . ARG A 1 234 ? 25.082 -2.157 -12.650 1.00 97.50 234 ARG A N 1
ATOM 1882 C CA . ARG A 1 234 ? 23.865 -1.325 -12.580 1.00 97.50 234 ARG A CA 1
ATOM 1883 C C . ARG A 1 234 ? 24.143 0.128 -12.196 1.00 97.50 234 ARG A C 1
ATOM 1885 O O . ARG A 1 234 ? 23.243 0.808 -11.717 1.00 97.50 234 ARG A O 1
ATOM 1892 N N . ASP A 1 235 ? 25.388 0.562 -12.341 1.00 97.31 235 ASP A N 1
ATOM 1893 C CA . ASP A 1 235 ? 25.785 1.968 -12.314 1.00 97.31 235 ASP A CA 1
ATOM 1894 C C . ASP A 1 235 ? 25.383 2.683 -13.613 1.00 97.31 235 ASP A C 1
ATOM 1896 O O . ASP A 1 235 ? 25.182 2.050 -14.652 1.00 97.31 235 ASP A O 1
ATOM 1900 N N . LEU A 1 236 ? 25.253 4.011 -13.540 1.00 95.75 236 LEU A N 1
ATOM 1901 C CA . LEU A 1 236 ? 24.746 4.837 -14.636 1.00 95.75 236 LEU A CA 1
ATOM 1902 C C . LEU A 1 236 ? 25.554 4.655 -15.923 1.00 95.75 236 LEU A C 1
ATOM 1904 O O . LEU A 1 236 ? 24.965 4.452 -16.979 1.00 95.75 236 LEU A O 1
ATOM 1908 N N . SER A 1 237 ? 26.886 4.682 -15.841 1.00 93.94 237 SER A N 1
ATOM 1909 C CA . SER A 1 237 ? 27.760 4.588 -17.014 1.00 93.94 237 SER A CA 1
ATOM 1910 C C . SER A 1 237 ? 27.605 3.250 -17.737 1.00 93.94 237 SER A C 1
ATOM 1912 O O . SER A 1 237 ? 27.499 3.226 -18.962 1.00 93.94 237 SER A O 1
ATOM 1914 N N . SER A 1 238 ? 27.519 2.139 -17.001 1.00 97.19 238 SER A N 1
ATOM 1915 C CA . SER A 1 238 ? 27.316 0.809 -17.591 1.00 97.19 238 SER A CA 1
ATOM 1916 C C . SER A 1 238 ? 25.944 0.641 -18.248 1.00 97.19 238 SER A C 1
ATOM 1918 O O . SER A 1 238 ? 25.823 -0.064 -19.255 1.00 97.19 238 SER A O 1
ATOM 1920 N N . LEU A 1 239 ? 24.906 1.270 -17.689 1.00 98.06 239 LEU A N 1
ATOM 1921 C CA . LEU A 1 239 ? 23.558 1.263 -18.260 1.00 98.06 239 LEU A CA 1
ATOM 1922 C C . LEU A 1 239 ? 23.468 2.178 -19.489 1.00 98.06 239 LEU A C 1
ATOM 1924 O O . LEU A 1 239 ? 22.962 1.741 -20.520 1.00 98.06 239 LEU A O 1
ATOM 1928 N N . LYS A 1 240 ? 24.018 3.395 -19.409 1.00 95.75 240 LYS A N 1
ATOM 1929 C CA . LYS A 1 240 ? 24.086 4.361 -20.514 1.00 95.75 240 LYS A CA 1
ATOM 1930 C C . LYS A 1 240 ? 24.799 3.763 -21.725 1.00 95.75 240 LYS A C 1
ATOM 1932 O O . LYS A 1 240 ? 24.208 3.676 -22.797 1.00 95.75 240 LYS A O 1
ATOM 1937 N N . PHE A 1 241 ? 25.990 3.201 -21.514 1.00 93.81 241 PHE A N 1
ATOM 1938 C CA . PHE A 1 241 ? 26.747 2.526 -22.569 1.00 93.81 241 PHE A CA 1
ATOM 1939 C C . PHE A 1 241 ? 25.962 1.376 -23.220 1.00 93.81 241 PHE A C 1
ATOM 1941 O O . PHE A 1 241 ? 26.061 1.135 -24.423 1.00 93.81 241 PHE A O 1
ATOM 1948 N N . HIS A 1 242 ? 25.168 0.634 -22.437 1.00 96.19 242 HIS A N 1
ATOM 1949 C CA . HIS A 1 242 ? 24.341 -0.441 -22.978 1.00 96.19 242 HIS A CA 1
ATOM 1950 C C . HIS A 1 242 ? 23.235 0.079 -23.902 1.00 96.19 242 HIS A C 1
ATOM 1952 O O . HIS A 1 242 ? 22.995 -0.533 -24.947 1.00 96.19 242 HIS A O 1
ATOM 1958 N N . VAL A 1 243 ? 22.586 1.185 -23.534 1.00 95.25 243 VAL A N 1
ATOM 1959 C CA . VAL A 1 243 ? 21.544 1.830 -24.344 1.00 95.25 243 VAL A CA 1
ATOM 1960 C C . VAL A 1 243 ? 22.148 2.402 -25.627 1.00 95.25 243 VAL A C 1
ATOM 1962 O O . VAL A 1 243 ? 21.694 2.033 -26.706 1.00 95.25 243 VAL A O 1
ATOM 1965 N N . GLU A 1 244 ? 23.232 3.177 -25.540 1.00 92.00 244 GLU A N 1
ATOM 1966 C CA . GLU A 1 244 ? 23.937 3.752 -26.702 1.00 92.00 244 GLU A CA 1
ATOM 1967 C C . GLU A 1 244 ? 24.376 2.672 -27.696 1.00 92.00 244 GLU A C 1
ATOM 1969 O O . GLU A 1 244 ? 24.071 2.726 -28.886 1.00 92.00 244 GLU A O 1
ATOM 1974 N N . LYS A 1 245 ? 25.032 1.614 -27.199 1.00 91.06 245 LYS A N 1
ATOM 1975 C CA . LYS A 1 245 ? 25.446 0.476 -28.029 1.00 91.06 245 LYS A CA 1
ATOM 1976 C C . LYS A 1 245 ? 24.260 -0.204 -28.714 1.00 91.06 245 LYS A C 1
ATOM 1978 O O . LYS A 1 245 ? 24.417 -0.772 -29.794 1.00 91.06 245 LYS A O 1
ATOM 1983 N N . SER A 1 246 ? 23.104 -0.222 -28.063 1.00 91.81 246 SER A N 1
ATOM 1984 C CA . SER A 1 246 ? 21.894 -0.835 -28.605 1.00 91.81 246 SER A CA 1
ATOM 1985 C C . SER A 1 246 ? 21.233 0.044 -29.659 1.00 91.81 246 SER A C 1
ATOM 1987 O O . SER A 1 246 ? 20.773 -0.491 -30.662 1.00 91.81 246 SER A O 1
ATOM 1989 N N . LEU A 1 247 ? 21.275 1.364 -29.480 1.00 87.12 247 LEU A N 1
ATOM 1990 C CA . LEU A 1 247 ? 20.783 2.347 -30.441 1.00 87.12 247 LEU A CA 1
ATOM 1991 C C . LEU A 1 247 ? 21.525 2.237 -31.776 1.00 87.12 247 LEU A C 1
ATOM 1993 O O . LEU A 1 247 ? 20.915 2.148 -32.833 1.00 87.12 247 LEU A O 1
ATOM 1997 N N . TRP A 1 248 ? 22.845 2.051 -31.742 1.00 83.38 248 TRP A N 1
ATOM 1998 C CA . TRP A 1 248 ? 23.619 1.798 -32.961 1.00 83.38 248 TRP A CA 1
ATOM 1999 C C . TRP A 1 248 ? 23.180 0.557 -33.748 1.00 83.38 248 TRP A C 1
ATOM 2001 O O . TRP A 1 248 ? 23.384 0.476 -34.958 1.00 83.38 248 TRP A O 1
ATOM 2011 N N . ARG A 1 249 ? 22.551 -0.424 -33.089 1.00 81.31 249 ARG A N 1
ATOM 2012 C CA . ARG A 1 249 ? 22.050 -1.640 -33.749 1.00 81.31 249 ARG A CA 1
ATOM 2013 C C . ARG A 1 249 ? 20.717 -1.425 -34.459 1.00 81.31 249 ARG A C 1
ATOM 2015 O O . ARG A 1 249 ? 20.358 -2.281 -35.263 1.00 81.31 249 ARG A O 1
ATOM 2022 N N . THR A 1 250 ? 20.006 -0.331 -34.184 1.00 82.69 250 THR A N 1
ATOM 2023 C CA . THR A 1 250 ? 18.758 0.019 -34.880 1.00 82.69 250 THR A CA 1
ATOM 2024 C C . THR A 1 250 ? 19.014 0.734 -36.209 1.00 82.69 250 THR A C 1
ATOM 2026 O O . THR A 1 250 ?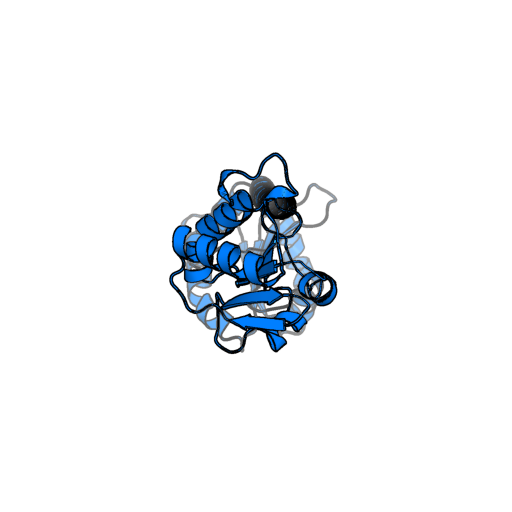 18.085 0.925 -36.985 1.00 82.69 250 THR A O 1
ATOM 2029 N N . GLY A 1 251 ? 20.274 1.075 -36.513 1.00 76.56 251 GLY A N 1
ATOM 2030 C CA . GLY A 1 251 ? 20.634 1.874 -37.686 1.00 76.56 251 GLY A CA 1
ATOM 2031 C C . GLY A 1 251 ? 20.556 3.383 -37.444 1.00 76.56 251 GLY A C 1
ATOM 2032 O O . GLY A 1 251 ? 20.571 4.138 -38.413 1.00 76.56 251 GLY A O 1
ATOM 2033 N N . PHE A 1 252 ? 20.481 3.799 -36.174 1.00 76.12 252 PHE A N 1
ATOM 2034 C CA . PHE A 1 252 ? 20.522 5.193 -35.740 1.00 76.12 252 PHE A CA 1
ATOM 2035 C C . PHE A 1 252 ? 21.714 5.961 -36.337 1.00 76.12 252 PHE A C 1
ATOM 2037 O O . PHE A 1 252 ? 22.825 5.429 -36.409 1.00 76.12 252 PHE A O 1
ATOM 2044 N N . LYS A 1 253 ? 21.469 7.212 -36.744 1.00 69.88 253 LYS A N 1
ATOM 2045 C CA . LYS A 1 253 ? 22.447 8.144 -37.323 1.00 69.88 253 LYS A CA 1
ATOM 2046 C C . LYS A 1 253 ? 22.380 9.487 -36.584 1.00 69.88 253 LYS A C 1
ATOM 2048 O O . LYS A 1 253 ? 21.418 10.231 -36.782 1.00 69.88 253 LYS A O 1
ATOM 2053 N N . PRO A 1 254 ? 23.354 9.813 -35.720 1.00 63.81 254 PRO A N 1
ATOM 2054 C CA . PRO A 1 254 ? 23.327 11.030 -34.911 1.00 63.81 254 PRO A CA 1
ATOM 2055 C C . PRO A 1 254 ? 23.320 12.308 -35.750 1.00 63.81 254 PRO A C 1
ATOM 2057 O O . PRO A 1 254 ? 22.835 13.336 -35.287 1.00 63.81 254 PRO A O 1
ATOM 2060 N N . GLU A 1 255 ? 23.826 12.252 -36.986 1.00 64.38 255 GLU A N 1
ATOM 2061 C CA . GLU A 1 255 ? 23.927 13.401 -37.889 1.00 64.38 255 GLU A CA 1
ATOM 2062 C C . GLU A 1 255 ? 22.557 13.939 -38.338 1.00 64.38 255 GLU A C 1
ATOM 2064 O O . GLU A 1 255 ? 22.466 15.057 -38.843 1.00 64.38 255 GLU A O 1
ATOM 2069 N N . GLU A 1 256 ? 21.485 13.163 -38.147 1.00 62.00 256 GLU A N 1
ATOM 2070 C CA . GLU A 1 256 ? 20.105 13.550 -38.465 1.00 62.00 256 GLU A CA 1
ATOM 2071 C C . GLU A 1 256 ? 19.454 14.408 -37.354 1.00 62.00 256 GLU A C 1
ATOM 2073 O O . GLU A 1 256 ? 18.356 14.934 -37.540 1.00 62.00 256 GLU A O 1
ATOM 2078 N N . TYR A 1 257 ? 20.150 14.632 -36.230 1.00 59.22 257 TYR A N 1
ATOM 2079 C CA . TYR A 1 257 ? 19.653 15.373 -35.069 1.00 59.22 257 TYR A CA 1
ATOM 2080 C C . TYR A 1 257 ? 20.614 16.501 -34.658 1.00 59.22 257 TYR A C 1
ATOM 2082 O O . TYR A 1 257 ? 21.721 16.275 -34.175 1.00 59.22 257 TYR A O 1
ATOM 2090 N N . THR A 1 258 ? 20.163 17.753 -34.768 1.00 51.81 258 THR A N 1
ATOM 2091 C CA . THR A 1 258 ? 21.011 18.952 -34.601 1.00 51.81 258 THR A CA 1
ATOM 2092 C C . THR A 1 258 ? 21.531 19.209 -33.178 1.00 51.81 258 THR A C 1
ATOM 2094 O O . THR A 1 258 ? 22.367 20.088 -33.005 1.00 51.81 258 THR A O 1
ATOM 2097 N N . ASN A 1 259 ? 21.061 18.468 -32.165 1.00 54.72 259 ASN A N 1
ATOM 2098 C CA . ASN A 1 259 ? 21.385 18.690 -30.744 1.00 54.72 259 ASN A CA 1
ATOM 2099 C C . ASN A 1 259 ? 22.070 17.480 -30.066 1.00 54.72 259 ASN A C 1
ATOM 2101 O O . ASN A 1 259 ? 22.096 17.403 -28.839 1.00 54.72 259 ASN A O 1
ATOM 2105 N N . LEU A 1 260 ? 22.601 16.521 -30.835 1.00 59.72 260 LEU A N 1
ATOM 2106 C CA . LEU A 1 260 ? 23.134 15.251 -30.316 1.00 59.72 260 LEU A CA 1
ATOM 2107 C C . LEU A 1 260 ? 24.645 15.062 -30.517 1.00 59.72 260 LEU A C 1
ATOM 2109 O O . LEU A 1 260 ? 25.114 13.929 -30.531 1.00 59.72 260 LEU A O 1
ATOM 2113 N N . GLU A 1 261 ? 25.430 16.139 -30.617 1.00 56.78 261 GLU A N 1
ATOM 2114 C CA . GLU A 1 261 ? 26.887 16.065 -30.866 1.00 56.78 261 GLU A CA 1
ATOM 2115 C C . GLU A 1 261 ? 27.649 15.166 -29.874 1.00 56.78 261 GLU A C 1
ATOM 2117 O O . GLU A 1 261 ? 28.671 14.592 -30.226 1.00 56.78 261 GLU A O 1
ATOM 2122 N N . GLN A 1 262 ? 27.140 14.989 -28.650 1.00 57.62 262 GLN A N 1
ATOM 2123 C CA . GLN A 1 262 ? 27.727 14.085 -27.651 1.00 57.62 262 GLN A CA 1
ATOM 2124 C C . GLN A 1 262 ? 27.626 12.586 -28.003 1.00 57.62 262 GLN A C 1
ATOM 2126 O O . GLN A 1 262 ? 28.268 11.771 -27.343 1.00 57.62 262 GLN A O 1
ATOM 2131 N N . TYR A 1 263 ? 26.802 12.226 -28.992 1.00 54.28 263 TYR A N 1
ATOM 2132 C CA . TYR A 1 263 ? 26.552 10.854 -29.443 1.00 54.28 263 TYR A CA 1
ATOM 2133 C C . TYR A 1 263 ? 27.146 10.548 -30.834 1.00 54.28 263 TYR A C 1
ATOM 2135 O O . TYR A 1 263 ? 26.999 9.416 -31.294 1.00 54.28 263 TYR A O 1
ATOM 2143 N N . ALA A 1 264 ? 27.777 11.527 -31.498 1.00 51.31 264 ALA A N 1
ATOM 2144 C CA . ALA A 1 264 ? 28.504 11.363 -32.765 1.00 51.31 264 ALA A CA 1
ATOM 2145 C C . ALA A 1 264 ? 29.951 10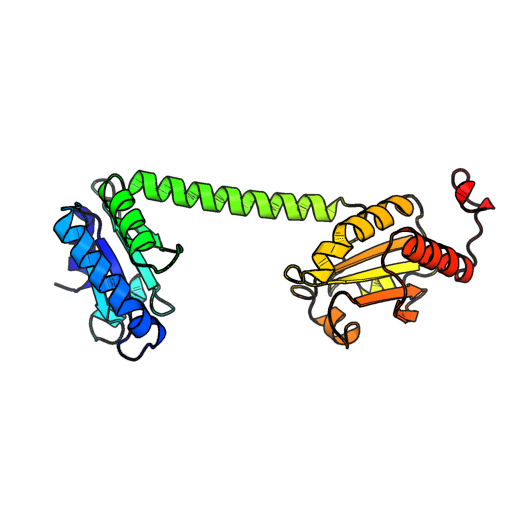.896 -32.531 1.00 51.31 264 ALA A C 1
ATOM 2147 O O . ALA A 1 264 ? 30.435 10.057 -33.324 1.00 51.31 264 ALA A O 1
#

Radius of gyration: 28.07 Å; Cα contacts (8 Å, |Δi|>4): 382; chains: 1; bounding box: 61×40×76 Å

Sequence (264 aa):
QGLDEMLEERAKVMPVFVMFYAPWCNHCKRMAQAWSELGDRVRKSREMIHITKVDCTSAQGSLVCSRHGIKAYPTLKLFFNAPEGAEVREINYKRARTSEALFHFAQEAAANPRKLQEKINAEADETAQRWVHHQEVESK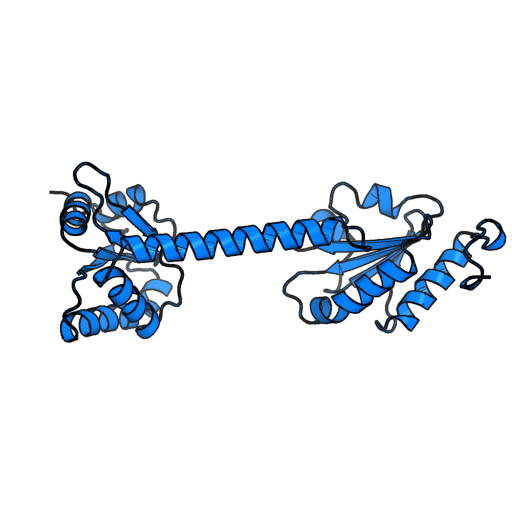GPVKELSDFNFDEIASEDGTVVFVQFYVPWCVYCKKLKPTWEELGLEFAELPDVIIAKVNCQKQKVVCKHHVPKGYPTLKLFINGTESQYLGPRDLSSLKFHVEKSLWRTGFKPEEYTNLEQYA

Secondary structure (DSSP, 8-state):
--HHHHHHHHHHHS-EEEEEE-TT-HHHHHHHHHHHHHHHHHHHHT-S-EEEEEETTSHHHHHHHHHTT--SSSEEEEEEPPSTTSPPEEEE--S--SHHHHHHHHHHHHH-HHHHHHHHHHHHHHHHHHHHHHHHHHHSSSSEE--TTTHHHHHT-TT-EEEEEEE-TT-HHHHHHHHHHHHHHHHTTT-TTEEEEEEETTT-HHHHHHH-SS-SSEEEEEETTEEEEE-S--SHHHHHHHHHHHHGGGT--GGG-TT-GGG-

pLDDT: mean 88.79, std 11.85, range [51.31, 98.31]

InterPro domains:
  IPR013766 Thioredoxin domain [PF00085] (14-105)
  IPR013766 Thioredoxin domain [PF00085] (143-243)
  IPR013766 Thioredoxin domain [PS51352] (1-111)
  IPR013766 Thioredoxin domain [PS51352] (118-248)
  IPR017937 Thioredoxin, conserved site [PS00194] (163-181)
  IPR036249 Thioredoxin-like superfamily [SSF52833] (9-113)
  IPR036249 Thioredoxin-like superfamily [SSF52833] (128-247)
  IPR051063 Protein Disulfide Isomerase [PTHR45672] (130-247)

Mean predicted aligned error: 13.79 Å

Solvent-accessible surface area (backbone atoms only — not comparable to full-atom values): 14577 Å² total; per-residue (Å²): 134,55,72,51,57,56,50,52,60,45,10,61,76,35,30,31,41,34,40,38,30,44,96,86,38,66,63,31,62,72,38,47,60,33,54,52,51,30,47,51,49,40,61,73,72,63,51,61,52,46,74,50,72,41,48,40,79,41,84,65,29,34,54,43,33,55,76,72,64,61,85,61,66,59,37,43,37,38,31,26,55,42,63,94,94,52,73,72,42,77,43,80,64,80,74,65,86,42,40,64,55,48,39,55,50,49,50,44,38,37,75,39,48,66,62,45,51,51,52,54,50,49,56,51,49,54,48,52,50,53,52,50,52,53,52,53,53,52,72,72,42,52,34,46,78,46,41,69,85,52,36,69,65,60,34,36,34,78,68,28,40,29,41,34,41,38,30,44,96,84,40,67,63,32,63,68,40,43,64,44,51,46,51,51,7,54,78,37,62,88,38,90,50,42,42,38,30,35,31,50,45,80,78,25,53,66,52,37,68,76,76,49,93,88,56,72,60,36,42,35,38,17,46,56,55,48,76,45,78,62,83,73,67,81,50,55,68,56,46,51,53,50,51,56,62,50,41,58,72,61,69,64,62,49,89,83,43,98,86,38,75,94,74,105

Foldseek 3Di:
DAPQVVQQVLQQVFKEKEWEAAPPDPVQVVLVVLLVLLQVVCVVVVQRYHYYYAHCVDPRSVVNCVVVVPPDPGWIKMWHHDPVPDGIDIDTDDDDSGNVVSNVVSNVRSVPVVVVVVVVVVVVVVVVVVVVVVVVCQVPALAAEDALPCCQVVLQDALAKEKEWEAAPPDPVCVVLVVLLSVLSVVCSPPPRYHSYYYHCVHHVPVCVPQPDDDPGWIWIGHNNDIDTDDDDRHNVVVNVVRLVVSVVSVDDCVVPPPPPVSD

Organism: NCBI:txid3032

Nearest PDB structures (foldseek):
  3wge-assembly1_A  TM=9.547E-01  e=5.707E-12  Homo sapiens
  3wgx-assembly1_A  TM=9.517E-01  e=2.328E-11  Homo sapiens
  3vww-assembly1_A  TM=8.922E-01  e=3.720E-09  Homo sapiens
  3w8j-assembly1_A  TM=8.918E-01  e=9.306E-09  Homo sapiens
  5xf7-assembly1_A  TM=4.531E-01  e=4.655E-13  Homo sapiens